Protein AF-A0A929YNC5-F1 (afdb_monomer_lite)

Secondary structure (DSSP, 8-state):
----S---GGG--HHHHHHHHHTS--HHHHHHHHHHHHTT--HHHHHHHHHHHH--S-HHHHHHHHHHHHHHHHHHHHHHHHHHHHHHHHTT-HHHHHHHHHHHHHHS-TT-HHHHHHHHHHHHHHHHHTT-HHHHHHHHHHHHHHH--HHHHHHHHHHHHHHS-HHHHHHHHHT-TTHHHHHHHHHHHHHHHHHHHHHSHHHHHHHHHHHHHHTT-HHHHHHHHHHHHHHHHHHHHHHHHHHHHHHHHTT--

pLDDT: mean 84.51, std 14.07, range [28.23, 98.44]

Foldseek 3Di:
DPPLQPDDPVVLDLVVLVCCCPVVVPVVLSVVSVVCVVVVHDSLVNVLSVVVVVPPDDPVRSVVSSVVNVVSVVVVVLVVLLVVLLVCLVLVVLVVSVVSLVVSCVPPDPPCLQSQLSSLQSVLVSCVVVVVLVSSLVSLVSSCVRPVDPVSVLSNLLSVPSVDDPVVSCVVQVVDPVSVVSVVVSVVVVVVVVVVCCVDPLNVLVVVLVVCVVVVVVVVNVVSVVVVVVVVVVVVVVSVVVSCVVVVVVPDD

Radius of gyration: 27.84 Å; chains: 1; bounding box: 62×52×77 Å

Structure (mmCIF, N/CA/C/O backbone):
data_AF-A0A929YNC5-F1
#
_entry.id   AF-A0A929YNC5-F1
#
loop_
_atom_site.group_PDB
_atom_site.id
_atom_site.type_symbol
_atom_site.label_atom_id
_atom_site.label_alt_id
_atom_site.label_comp_id
_atom_site.label_asym_id
_atom_site.label_entity_id
_atom_site.label_seq_id
_atom_site.pdbx_PDB_ins_code
_atom_site.Cartn_x
_atom_site.Cartn_y
_atom_site.Cartn_z
_atom_site.occupancy
_atom_site.B_iso_or_equiv
_atom_site.auth_seq_id
_atom_site.auth_comp_id
_atom_site.auth_asym_id
_atom_site.auth_atom_id
_atom_site.pdbx_PDB_model_nu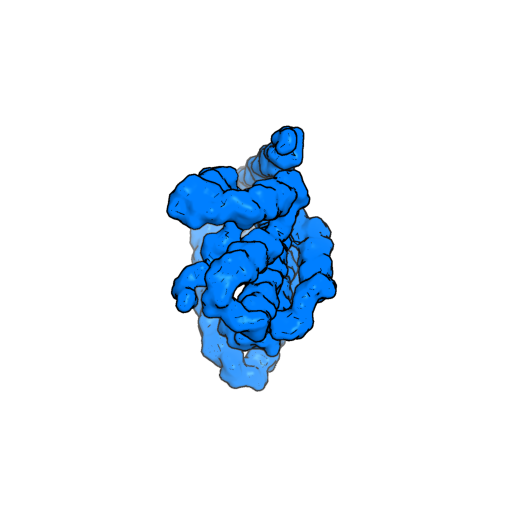m
ATOM 1 N N . MET A 1 1 ? 31.405 7.897 -21.971 1.00 38.25 1 MET A N 1
ATOM 2 C CA . MET A 1 1 ? 30.215 8.777 -22.014 1.00 38.25 1 MET A CA 1
ATOM 3 C C . MET A 1 1 ? 29.421 8.585 -20.726 1.00 38.25 1 MET A C 1
ATOM 5 O O . MET A 1 1 ? 29.041 7.456 -20.452 1.00 38.25 1 MET A O 1
ATOM 9 N N . ARG A 1 2 ? 29.274 9.629 -19.892 1.00 28.23 2 ARG A N 1
ATOM 10 C CA . ARG A 1 2 ? 28.849 9.523 -18.475 1.00 28.23 2 ARG A CA 1
ATOM 11 C C . ARG A 1 2 ? 27.487 10.179 -18.150 1.00 28.23 2 ARG A C 1
ATOM 13 O O . ARG A 1 2 ? 27.127 10.193 -16.987 1.00 28.23 2 ARG A O 1
ATOM 20 N N . ASN A 1 3 ? 26.726 10.651 -19.145 1.00 37.31 3 ASN A N 1
ATOM 21 C CA . ASN A 1 3 ? 25.409 11.300 -18.975 1.00 37.31 3 ASN A CA 1
ATOM 22 C C . ASN A 1 3 ? 24.382 10.750 -19.989 1.00 37.31 3 ASN A C 1
ATOM 24 O O . ASN A 1 3 ? 23.981 11.452 -20.905 1.00 37.31 3 ASN A O 1
ATOM 28 N N . ARG A 1 4 ? 24.007 9.469 -19.886 1.00 42.66 4 ARG A N 1
ATOM 29 C CA . ARG A 1 4 ? 23.011 8.832 -20.782 1.00 42.66 4 ARG A CA 1
ATOM 30 C C . ARG A 1 4 ? 21.578 8.825 -20.224 1.00 42.66 4 ARG A C 1
ATOM 32 O O . ARG A 1 4 ? 20.673 8.386 -20.914 1.00 42.66 4 ARG A O 1
ATOM 39 N N . TYR A 1 5 ? 21.397 9.306 -18.994 1.00 43.25 5 TYR A N 1
ATOM 40 C CA . TYR A 1 5 ? 20.163 9.184 -18.205 1.00 43.25 5 TYR A CA 1
ATOM 41 C C . TYR A 1 5 ? 19.375 10.504 -18.081 1.00 43.25 5 TYR A C 1
ATOM 43 O O . TYR A 1 5 ? 18.516 10.613 -17.222 1.00 43.25 5 TYR A O 1
ATOM 51 N N . LEU A 1 6 ? 19.728 11.532 -18.860 1.00 47.31 6 LEU A N 1
ATOM 52 C CA . LEU A 1 6 ? 19.243 12.914 -18.685 1.00 47.31 6 LEU A CA 1
ATOM 53 C C . LEU A 1 6 ? 18.765 13.564 -19.995 1.00 47.31 6 LEU A C 1
ATOM 55 O O . LEU A 1 6 ? 18.643 14.780 -20.053 1.00 47.31 6 LEU A O 1
ATOM 59 N N . ILE A 1 7 ? 18.562 12.792 -21.064 1.00 54.62 7 ILE A N 1
ATOM 60 C CA . ILE A 1 7 ? 18.159 13.353 -22.359 1.00 54.62 7 ILE A CA 1
ATOM 61 C C . ILE A 1 7 ? 16.633 13.304 -22.456 1.00 54.62 7 ILE A C 1
ATOM 63 O O . ILE A 1 7 ? 16.076 12.274 -22.820 1.00 54.62 7 ILE A O 1
ATOM 67 N N . ASP A 1 8 ? 15.991 14.416 -22.108 1.00 57.28 8 ASP A N 1
ATOM 68 C CA . ASP A 1 8 ? 14.566 14.676 -22.351 1.00 57.28 8 ASP A CA 1
ATOM 69 C C . ASP A 1 8 ? 14.379 15.454 -23.671 1.00 57.28 8 ASP A C 1
ATOM 71 O O . ASP A 1 8 ? 15.319 16.087 -24.167 1.00 57.28 8 ASP A O 1
ATOM 75 N N . GLN A 1 9 ? 13.176 15.429 -24.247 1.00 54.50 9 GLN A N 1
ATOM 76 C CA . GLN A 1 9 ? 12.837 16.135 -25.490 1.00 54.50 9 GLN A CA 1
ATOM 77 C C . GLN A 1 9 ? 13.051 17.653 -25.372 1.00 54.50 9 GLN A C 1
ATOM 79 O O . GLN A 1 9 ? 13.413 18.302 -26.352 1.00 54.50 9 GLN A O 1
ATOM 84 N N . ASP A 1 10 ? 12.967 18.186 -24.152 1.00 57.00 10 ASP A N 1
ATOM 85 C CA . ASP A 1 10 ? 13.211 19.591 -23.813 1.00 57.00 10 ASP A CA 1
ATOM 86 C C . ASP A 1 10 ? 14.668 20.054 -24.018 1.00 57.00 10 ASP A C 1
ATOM 88 O O . ASP A 1 10 ? 14.937 21.255 -24.044 1.00 57.00 10 ASP A O 1
ATOM 92 N N . TYR A 1 11 ? 15.627 19.134 -24.188 1.00 61.09 11 TYR A N 1
ATOM 93 C CA . TYR A 1 11 ? 17.021 19.484 -24.501 1.00 61.09 11 TYR A CA 1
ATOM 94 C C . TYR A 1 11 ? 17.266 19.749 -25.991 1.00 61.09 11 TYR A C 1
ATOM 96 O O . TYR A 1 11 ? 18.287 20.345 -26.342 1.00 61.09 11 TYR A O 1
ATOM 104 N N . PHE A 1 12 ? 16.366 19.299 -26.867 1.00 66.25 12 PHE A N 1
ATOM 105 C CA . PHE A 1 12 ? 16.459 19.516 -28.307 1.00 66.25 12 PHE A CA 1
ATOM 106 C C . PHE A 1 12 ? 15.623 20.732 -28.705 1.00 66.25 12 PHE A C 1
ATOM 108 O O . PHE A 1 12 ? 14.554 20.609 -29.296 1.00 66.25 12 PHE A O 1
ATOM 115 N N . ASP A 1 13 ? 16.115 21.920 -28.363 1.00 73.25 13 ASP A N 1
ATOM 116 C CA . ASP A 1 13 ? 15.485 23.182 -28.736 1.00 73.25 13 ASP A CA 1
ATOM 117 C C . ASP A 1 13 ? 16.129 23.805 -29.990 1.00 73.25 13 ASP A C 1
ATOM 119 O O . ASP A 1 13 ? 17.221 23.436 -30.434 1.00 73.25 13 ASP A O 1
ATOM 123 N N . HIS A 1 14 ? 15.456 24.800 -30.576 1.00 77.50 14 HIS A N 1
ATOM 124 C CA . HIS A 1 14 ? 16.004 25.536 -31.721 1.00 77.50 14 HIS A CA 1
ATOM 125 C C . HIS A 1 14 ? 17.310 26.276 -31.376 1.00 77.50 14 HIS A C 1
ATOM 127 O O . HIS A 1 14 ? 18.088 26.598 -32.275 1.00 77.50 14 HIS A O 1
ATOM 133 N N . SER A 1 15 ? 17.592 26.529 -30.093 1.00 79.50 15 SER A N 1
ATOM 134 C CA . SER A 1 15 ? 18.860 27.119 -29.652 1.00 79.50 15 SER A CA 1
ATOM 135 C C . SER A 1 15 ? 20.029 26.164 -29.900 1.00 79.50 15 SER A C 1
ATOM 137 O O . SER A 1 15 ? 21.062 26.591 -30.419 1.00 79.50 15 SER A O 1
ATOM 139 N N . LEU A 1 16 ? 19.862 24.870 -29.605 1.00 79.81 16 LEU A N 1
ATOM 140 C CA . LEU A 1 16 ? 20.847 23.833 -29.909 1.00 79.81 16 LEU A CA 1
ATOM 141 C C . LEU A 1 16 ? 21.069 23.691 -31.421 1.00 79.81 16 LEU A C 1
ATOM 143 O O . LEU A 1 16 ? 22.214 23.612 -31.868 1.00 79.81 16 LEU A O 1
ATOM 147 N N . VAL A 1 17 ? 19.997 23.702 -32.219 1.00 81.50 17 VAL A N 1
ATOM 148 C CA . VAL A 1 17 ? 20.102 23.595 -33.685 1.00 81.50 17 VAL A CA 1
ATOM 149 C C . VAL A 1 17 ? 20.836 24.797 -34.283 1.00 81.50 17 VAL A C 1
ATOM 151 O O . VAL A 1 17 ? 21.728 24.625 -35.118 1.00 81.50 17 VAL A O 1
ATOM 154 N N . ASN A 1 18 ? 20.540 26.008 -33.805 1.00 82.31 18 ASN A N 1
ATOM 155 C CA . ASN A 1 18 ? 21.251 27.219 -34.216 1.00 82.31 18 ASN A CA 1
ATOM 156 C C . ASN A 1 18 ? 22.728 27.185 -33.810 1.00 82.31 18 ASN A C 1
ATOM 158 O O . ASN A 1 18 ? 23.588 27.541 -34.611 1.00 82.31 18 ASN A O 1
ATOM 162 N N . TRP A 1 19 ? 23.051 26.672 -32.621 1.00 85.25 19 TRP A N 1
ATOM 163 C CA . TRP A 1 19 ? 24.441 26.484 -32.208 1.00 85.25 19 TRP A CA 1
ATOM 164 C C . TRP A 1 19 ? 25.187 25.486 -33.113 1.00 85.25 19 TRP A C 1
ATOM 166 O O . TRP A 1 19 ? 26.311 25.751 -33.535 1.00 85.25 19 TRP A O 1
ATOM 176 N N . ILE A 1 20 ? 24.557 24.368 -33.496 1.00 83.31 20 ILE A N 1
ATOM 177 C CA . ILE A 1 20 ? 25.136 23.397 -34.446 1.00 83.31 20 ILE A CA 1
ATOM 178 C C . ILE A 1 20 ? 25.358 24.041 -35.828 1.00 83.31 20 ILE A C 1
ATOM 180 O O . ILE A 1 20 ? 26.373 23.785 -36.488 1.00 83.31 20 ILE A O 1
ATOM 184 N N . ARG A 1 21 ? 24.430 24.902 -36.260 1.00 84.31 21 ARG A N 1
ATOM 185 C CA . ARG A 1 21 ? 24.499 25.632 -37.532 1.00 84.31 21 ARG A CA 1
ATOM 186 C C . ARG A 1 21 ? 25.651 26.637 -37.551 1.00 84.31 21 ARG A C 1
ATOM 188 O O . ARG A 1 21 ? 26.421 26.653 -38.508 1.00 84.31 21 ARG A O 1
ATOM 195 N N . GLU A 1 22 ? 25.764 27.456 -36.509 1.00 84.56 22 GLU A N 1
ATOM 196 C CA . GLU A 1 22 ? 26.678 28.602 -36.464 1.00 84.56 22 GLU A CA 1
ATOM 197 C C . GLU A 1 22 ? 28.066 28.230 -35.925 1.00 84.56 22 GLU A C 1
ATOM 199 O O . GLU A 1 22 ? 29.073 28.485 -36.585 1.00 84.56 22 GLU A O 1
ATOM 204 N N . GLU A 1 23 ? 28.138 27.565 -34.772 1.00 83.81 23 GLU A N 1
ATOM 205 C CA . GLU A 1 23 ? 29.399 27.319 -34.054 1.00 83.81 23 GLU A CA 1
ATOM 206 C C . GLU A 1 23 ? 30.108 26.045 -34.530 1.00 83.81 23 GLU A C 1
ATOM 208 O O . GLU A 1 23 ? 31.336 25.994 -34.591 1.00 83.81 23 GLU A O 1
ATOM 213 N N . CYS A 1 24 ? 29.351 25.015 -34.927 1.00 79.88 24 CYS A N 1
ATOM 214 C CA . CYS A 1 24 ? 29.923 23.798 -35.517 1.00 79.88 24 CYS A CA 1
ATOM 215 C C . CYS A 1 24 ? 30.024 23.860 -37.050 1.00 79.88 24 CYS A C 1
ATOM 217 O O . CYS A 1 24 ? 30.621 22.969 -37.653 1.00 79.88 24 CYS A O 1
ATOM 219 N N . SER A 1 25 ? 29.465 24.897 -37.691 1.00 81.56 25 SER A N 1
ATOM 220 C CA . SER A 1 25 ? 29.392 25.035 -39.157 1.00 81.56 25 SER A CA 1
ATOM 221 C C . SER A 1 25 ? 28.752 23.825 -39.865 1.00 81.56 25 SER A C 1
ATOM 223 O O . SER A 1 25 ? 29.048 23.547 -41.028 1.00 81.56 25 SER A O 1
ATOM 225 N N . MET A 1 26 ? 27.862 23.091 -39.185 1.00 80.88 26 MET A N 1
ATOM 226 C CA . MET A 1 26 ? 27.197 21.894 -39.717 1.00 80.88 26 MET A CA 1
ATOM 227 C C . MET A 1 26 ? 25.776 22.229 -40.189 1.00 80.88 26 MET A C 1
ATOM 229 O O . MET A 1 26 ? 24.793 21.703 -39.670 1.00 80.88 26 MET A O 1
ATOM 233 N N . GLY A 1 27 ? 25.668 23.111 -41.188 1.00 79.31 27 GLY A N 1
ATOM 234 C CA . GLY A 1 27 ? 24.379 23.604 -41.696 1.00 79.31 27 GLY A CA 1
ATOM 235 C C . GLY A 1 27 ? 23.431 22.498 -42.174 1.00 79.31 27 GLY A C 1
ATOM 236 O O . GLY A 1 27 ? 22.264 22.500 -41.809 1.00 79.31 27 GLY A O 1
ATOM 237 N N . GLU A 1 28 ? 23.944 21.494 -42.892 1.00 81.88 28 GLU A N 1
ATOM 238 C CA . GLU A 1 28 ? 23.119 20.378 -43.383 1.00 81.88 28 GLU A CA 1
ATOM 239 C C . GLU A 1 28 ? 22.575 19.483 -42.259 1.00 81.88 28 GLU A C 1
ATOM 241 O O . GLU A 1 28 ? 21.489 18.926 -42.389 1.00 81.88 28 GLU A O 1
ATOM 246 N N . LEU A 1 29 ? 23.326 19.313 -41.162 1.00 83.44 29 LEU A N 1
ATOM 247 C CA . LEU A 1 29 ? 22.845 18.582 -39.986 1.00 83.44 29 LEU A CA 1
ATOM 248 C C . LEU A 1 29 ? 21.789 19.403 -39.248 1.00 83.44 29 LEU A C 1
ATOM 250 O O . LEU A 1 29 ? 20.767 18.857 -38.849 1.00 83.44 29 LEU A O 1
ATOM 254 N N . ALA A 1 30 ? 22.022 20.707 -39.101 1.00 83.38 30 ALA A N 1
ATOM 255 C CA . ALA A 1 30 ? 21.067 21.609 -38.477 1.00 83.38 30 ALA A CA 1
ATOM 256 C C . ALA A 1 30 ? 19.727 21.630 -39.231 1.00 83.38 30 ALA A C 1
ATOM 258 O O . ALA A 1 30 ? 18.686 21.523 -38.595 1.00 83.38 30 ALA A O 1
ATOM 259 N N . ASP A 1 31 ? 19.743 21.662 -40.568 1.00 84.25 31 ASP A N 1
ATOM 260 C CA . ASP A 1 31 ? 18.521 21.600 -41.381 1.00 84.25 31 ASP A CA 1
ATOM 261 C C . ASP A 1 31 ? 17.764 20.270 -41.192 1.00 84.25 31 ASP A C 1
ATOM 263 O O . ASP A 1 31 ? 16.544 20.272 -41.038 1.00 84.25 31 ASP A O 1
ATOM 267 N N . ARG A 1 32 ? 18.473 19.129 -41.125 1.00 82.31 32 ARG A N 1
ATOM 268 C CA . ARG A 1 32 ? 17.843 17.822 -40.847 1.00 82.31 32 ARG A CA 1
ATOM 269 C C . ARG A 1 32 ? 17.244 17.737 -39.441 1.00 82.31 32 ARG A C 1
ATOM 271 O O . ARG A 1 32 ? 16.189 17.130 -39.267 1.00 82.31 32 ARG A O 1
ATOM 278 N N . LEU A 1 33 ? 17.902 18.329 -38.445 1.00 82.75 33 LEU A N 1
ATOM 279 C CA . LEU A 1 33 ? 17.405 18.366 -37.068 1.00 82.75 33 LEU A CA 1
ATOM 280 C C . LEU A 1 33 ? 16.205 19.311 -36.918 1.00 82.75 33 LEU A C 1
ATOM 282 O O . LEU A 1 33 ? 15.248 18.937 -36.248 1.00 82.75 33 LEU A O 1
ATOM 286 N N . ASP A 1 34 ? 16.209 20.476 -37.575 1.00 82.81 34 ASP A N 1
ATOM 287 C CA . ASP A 1 34 ? 15.047 21.381 -37.624 1.00 82.81 34 ASP A CA 1
ATOM 288 C C . ASP A 1 34 ? 13.837 20.693 -38.276 1.00 82.81 34 ASP A C 1
ATOM 290 O O . ASP A 1 34 ? 12.723 20.779 -37.757 1.00 82.81 34 ASP A O 1
ATOM 294 N N . ASP A 1 35 ? 14.046 19.953 -39.371 1.00 83.75 35 ASP A N 1
ATOM 295 C CA . ASP A 1 35 ? 12.987 19.176 -40.027 1.00 83.75 35 ASP A CA 1
ATOM 296 C C . ASP A 1 35 ? 12.408 18.090 -39.106 1.00 83.75 35 ASP A C 1
ATOM 298 O O . ASP A 1 35 ? 11.191 17.868 -39.085 1.00 83.75 35 ASP A O 1
ATOM 302 N N . LEU A 1 36 ? 13.262 17.409 -38.335 1.00 80.44 36 LEU A N 1
ATOM 303 C CA . LEU A 1 36 ? 12.829 16.418 -37.351 1.00 80.44 36 LEU A CA 1
ATOM 304 C C . LEU A 1 36 ? 12.087 17.066 -36.178 1.00 80.44 36 LEU A C 1
ATOM 306 O O . LEU A 1 36 ? 11.049 16.546 -35.777 1.00 80.44 36 LEU A O 1
ATOM 310 N N . LEU A 1 37 ? 12.540 18.216 -35.674 1.00 78.81 37 LEU A N 1
ATOM 311 C CA . LEU A 1 37 ? 11.837 18.965 -34.627 1.00 78.81 37 LEU A CA 1
ATOM 312 C C . LEU A 1 37 ? 10.468 19.466 -35.099 1.00 78.81 37 LEU A C 1
ATOM 314 O O . LEU A 1 37 ? 9.477 19.311 -34.385 1.00 78.81 37 LEU A O 1
ATOM 318 N N . TYR A 1 38 ? 10.380 19.982 -36.329 1.00 80.44 38 TYR A N 1
ATOM 319 C CA . TYR A 1 38 ? 9.124 20.449 -36.922 1.00 80.44 38 TYR A CA 1
ATOM 320 C C . TYR A 1 38 ? 8.091 19.325 -37.077 1.00 80.44 38 TYR A C 1
ATOM 322 O O . TYR A 1 38 ? 6.889 19.548 -36.942 1.00 80.44 38 TYR A O 1
ATOM 330 N N . ARG A 1 39 ? 8.553 18.099 -37.347 1.00 79.25 39 ARG A N 1
ATOM 331 C CA . ARG A 1 39 ? 7.704 16.903 -37.464 1.00 79.25 39 ARG A CA 1
ATOM 332 C C . ARG A 1 39 ? 7.446 16.200 -36.130 1.00 79.25 39 ARG A C 1
ATOM 334 O O . ARG A 1 39 ? 6.826 15.140 -36.142 1.00 79.25 39 ARG A O 1
ATOM 341 N N . SER A 1 40 ? 7.918 16.761 -35.015 1.00 64.94 40 SER A N 1
ATOM 342 C CA . SER A 1 40 ? 7.869 16.126 -33.691 1.00 64.94 40 SER A CA 1
ATOM 343 C C . SER A 1 40 ? 8.508 14.729 -33.684 1.00 64.94 40 SER A C 1
ATOM 345 O O . SER A 1 40 ? 7.964 13.786 -33.113 1.00 64.94 40 SER A O 1
ATOM 347 N N . GLY A 1 41 ? 9.651 14.591 -34.362 1.00 64.81 41 GLY A N 1
ATOM 348 C CA . GLY A 1 41 ? 10.445 13.366 -34.399 1.00 64.81 41 GLY A CA 1
ATOM 349 C C . GLY A 1 41 ? 10.878 12.922 -33.002 1.00 64.81 41 GLY A C 1
ATOM 350 O O . GLY A 1 41 ? 10.997 13.738 -32.084 1.00 64.81 41 GLY A O 1
ATOM 351 N N . SER A 1 42 ? 11.096 11.617 -32.833 1.00 72.00 42 SER A N 1
ATOM 352 C CA . SER A 1 42 ? 11.451 11.077 -31.524 1.00 72.00 42 SER A CA 1
ATOM 353 C C . SER A 1 42 ? 12.832 11.573 -31.079 1.00 72.00 42 SER A C 1
ATOM 355 O O . SER A 1 42 ? 13.726 11.821 -31.893 1.00 72.00 42 SER A O 1
ATOM 357 N N . VAL A 1 43 ? 13.037 11.664 -29.763 1.00 72.69 43 VAL A N 1
ATOM 358 C CA . VAL A 1 43 ? 14.348 11.980 -29.165 1.00 72.69 43 VAL A CA 1
ATOM 359 C C . VAL A 1 43 ? 15.422 10.996 -29.644 1.00 72.69 43 VAL A C 1
ATOM 361 O O . VAL A 1 43 ? 16.578 11.376 -29.843 1.00 72.69 43 VAL A O 1
ATOM 364 N N . VAL A 1 44 ? 15.032 9.741 -29.898 1.00 76.56 44 VAL A N 1
ATOM 365 C CA . VAL A 1 44 ? 15.906 8.703 -30.453 1.00 76.56 44 VAL A CA 1
ATOM 366 C C . VAL A 1 44 ? 16.378 9.094 -31.853 1.00 76.56 44 VAL A C 1
ATOM 368 O O . VAL A 1 44 ? 17.581 9.063 -32.103 1.00 76.56 44 VAL A O 1
ATOM 371 N N . ASP A 1 45 ? 15.475 9.523 -32.737 1.00 79.81 45 ASP A N 1
ATOM 372 C CA . ASP A 1 45 ? 15.808 9.910 -34.115 1.00 79.81 45 ASP A CA 1
ATOM 373 C C . ASP A 1 45 ? 16.752 11.120 -34.158 1.00 79.81 45 ASP A C 1
ATOM 375 O O . ASP A 1 45 ? 17.754 11.102 -34.875 1.00 79.81 45 ASP A O 1
ATOM 379 N N . LEU A 1 46 ? 16.497 12.130 -33.320 1.00 79.81 46 LEU A N 1
ATOM 380 C CA . LEU A 1 46 ? 17.364 13.307 -33.177 1.00 79.81 46 LEU A CA 1
ATOM 381 C C . LEU A 1 46 ? 18.771 12.921 -32.692 1.00 79.81 46 LEU A C 1
ATOM 383 O O . LEU A 1 46 ? 19.777 13.357 -33.257 1.00 79.81 46 LEU A O 1
ATOM 387 N N . CYS A 1 47 ? 18.860 12.047 -31.683 1.00 79.44 47 CYS A N 1
ATOM 388 C CA . CYS A 1 47 ? 20.137 11.510 -31.213 1.00 79.44 47 CYS A CA 1
ATOM 389 C C . CYS A 1 47 ? 20.865 10.725 -32.313 1.00 79.44 47 CYS A C 1
ATOM 391 O O . CYS A 1 47 ? 22.089 10.823 -32.433 1.00 79.44 47 CYS A O 1
ATOM 393 N N . MET A 1 48 ? 20.135 9.941 -33.112 1.00 83.31 48 MET A N 1
ATOM 394 C CA . MET A 1 48 ? 20.720 9.127 -34.176 1.00 83.31 48 MET A CA 1
ATOM 395 C C . MET A 1 48 ? 21.282 9.977 -35.314 1.00 83.31 48 MET A C 1
ATOM 397 O O . MET A 1 48 ? 22.371 9.663 -35.791 1.00 83.31 48 MET A O 1
ATOM 401 N N . GLU A 1 49 ? 20.600 11.049 -35.719 1.00 83.50 49 GLU A N 1
ATOM 402 C CA . GLU A 1 49 ? 21.105 11.977 -36.740 1.00 83.50 49 GLU A CA 1
ATOM 403 C C . GLU A 1 49 ? 22.409 12.655 -36.305 1.00 83.50 49 GLU A C 1
ATOM 405 O O . GLU A 1 49 ? 23.360 12.740 -37.086 1.00 83.50 49 GLU A O 1
ATOM 410 N N . ILE A 1 50 ? 22.506 13.072 -35.037 1.00 83.38 50 ILE A N 1
ATOM 411 C CA . ILE A 1 50 ? 23.738 13.667 -34.498 1.00 83.38 50 ILE A CA 1
ATOM 412 C C . ILE A 1 50 ? 24.870 12.637 -34.471 1.00 83.38 50 ILE A C 1
ATOM 414 O O . ILE A 1 50 ? 25.968 12.916 -34.953 1.00 83.38 50 ILE A O 1
ATOM 418 N N . LEU A 1 51 ? 24.624 11.436 -33.939 1.00 82.00 51 LEU A N 1
ATOM 419 C CA . LEU A 1 51 ? 25.649 10.389 -33.845 1.00 82.00 51 LEU A CA 1
ATOM 420 C C . LEU A 1 51 ? 26.164 9.956 -35.224 1.00 82.00 51 LEU A C 1
ATOM 422 O O . LEU A 1 51 ? 27.363 9.727 -35.388 1.00 82.00 51 LEU A O 1
ATOM 426 N N . GLN A 1 52 ? 25.279 9.893 -36.222 1.00 81.56 52 GLN A N 1
ATOM 427 C CA . GLN A 1 52 ? 25.64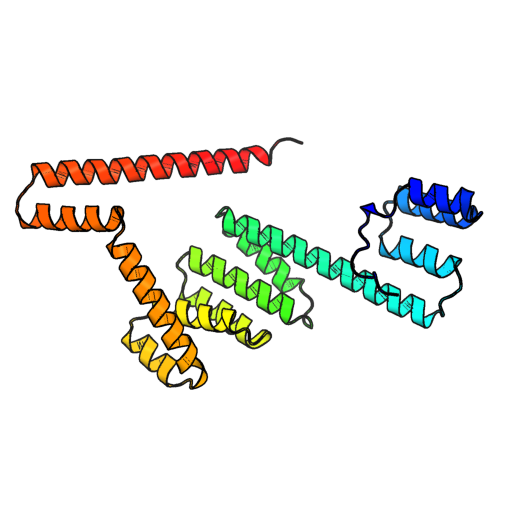8 9.582 -37.602 1.00 81.56 52 GLN A CA 1
ATOM 428 C C . GLN A 1 52 ? 26.452 10.709 -38.258 1.00 81.56 52 GLN A C 1
ATOM 430 O O . GLN A 1 52 ? 27.432 10.433 -38.948 1.00 81.56 52 GLN A O 1
ATOM 435 N N . ALA A 1 53 ? 26.094 11.973 -38.022 1.00 78.81 53 ALA A N 1
ATOM 436 C CA . ALA A 1 53 ? 26.784 13.115 -38.619 1.00 78.81 53 ALA A CA 1
ATOM 437 C C . ALA A 1 53 ? 28.171 13.385 -38.019 1.00 78.81 53 ALA A C 1
ATOM 439 O O . ALA A 1 53 ? 29.056 13.895 -38.705 1.00 78.81 53 ALA A O 1
ATOM 440 N N . VAL A 1 54 ? 28.372 13.039 -36.748 1.00 77.25 54 VAL A N 1
ATOM 441 C CA . VAL A 1 54 ? 29.638 13.247 -36.037 1.00 77.25 54 VAL A CA 1
ATOM 442 C C . VAL A 1 54 ? 30.694 12.195 -36.421 1.00 77.25 54 VAL A C 1
ATOM 444 O O . VAL A 1 54 ? 31.891 12.463 -36.327 1.00 77.25 54 VAL A O 1
ATOM 447 N N . GLY A 1 55 ? 30.283 11.006 -36.881 1.00 71.56 55 GLY A N 1
ATOM 448 C CA . GLY A 1 55 ? 31.166 10.007 -37.503 1.00 71.56 55 GLY A CA 1
ATOM 449 C C . GLY A 1 55 ? 32.219 9.357 -36.588 1.00 71.56 55 GLY A C 1
ATOM 450 O O . GLY A 1 55 ? 33.010 8.542 -37.059 1.00 71.56 55 GLY A O 1
ATOM 451 N N . TYR A 1 56 ? 32.244 9.683 -35.290 1.00 72.38 56 TYR A N 1
ATOM 452 C CA . TYR A 1 56 ? 33.174 9.095 -34.313 1.00 72.38 56 TYR A CA 1
ATOM 453 C C . TYR A 1 56 ? 32.739 7.718 -33.791 1.00 72.38 56 TYR A C 1
ATOM 455 O O . TYR A 1 56 ? 33.524 7.064 -33.105 1.00 72.38 56 TYR A O 1
ATOM 463 N N . ASN A 1 57 ? 31.513 7.281 -34.088 1.00 73.75 57 ASN A N 1
ATOM 464 C CA . ASN A 1 57 ? 30.965 6.010 -33.623 1.00 73.75 57 ASN A CA 1
ATOM 465 C C . ASN A 1 57 ? 30.898 4.982 -34.750 1.00 73.75 57 ASN A C 1
ATOM 467 O O . ASN A 1 57 ? 30.540 5.302 -35.884 1.00 73.75 57 ASN A O 1
ATOM 471 N N . THR A 1 58 ? 31.219 3.728 -34.431 1.00 80.44 58 THR A N 1
ATOM 472 C CA . THR A 1 58 ? 31.027 2.627 -35.382 1.00 80.44 58 THR A CA 1
ATOM 473 C C . THR A 1 58 ? 29.531 2.334 -35.559 1.00 80.44 58 THR A C 1
ATOM 475 O O . THR A 1 58 ? 28.740 2.612 -34.653 1.00 80.44 58 THR A O 1
ATOM 478 N N . PRO A 1 59 ? 29.110 1.725 -36.684 1.00 79.50 59 PRO A N 1
ATOM 479 C CA . PRO A 1 59 ? 27.709 1.341 -36.883 1.00 79.50 59 PRO A CA 1
ATOM 480 C C . PRO A 1 59 ? 27.144 0.477 -35.742 1.00 79.50 59 PRO A C 1
ATOM 482 O O . PRO A 1 59 ? 25.998 0.650 -35.341 1.00 79.50 59 PRO A O 1
ATOM 485 N N . GLU A 1 60 ? 27.969 -0.399 -35.164 1.00 77.50 60 GLU A N 1
ATOM 486 C CA . GLU A 1 60 ? 27.606 -1.262 -34.031 1.00 77.50 60 GLU A CA 1
ATOM 487 C C . GLU A 1 60 ? 27.389 -0.467 -32.728 1.00 77.50 60 GLU A C 1
ATOM 489 O O . GLU A 1 60 ? 26.485 -0.767 -31.948 1.00 77.50 60 GLU A O 1
ATOM 494 N N . GLU A 1 61 ? 28.188 0.577 -32.483 1.00 76.25 61 GLU A N 1
ATOM 495 C CA . GLU A 1 61 ? 28.021 1.464 -31.325 1.00 76.25 61 GLU A CA 1
ATOM 496 C C . GLU A 1 61 ? 26.787 2.362 -31.448 1.00 76.25 61 GLU A C 1
ATOM 498 O O . GLU A 1 61 ? 26.127 2.638 -30.439 1.00 76.25 61 GLU A O 1
ATOM 503 N N . ILE A 1 62 ? 26.473 2.809 -32.668 1.00 79.50 62 ILE A N 1
ATOM 504 C CA . ILE A 1 62 ? 25.267 3.589 -32.966 1.00 79.50 62 ILE A CA 1
ATOM 505 C C . ILE A 1 62 ? 24.030 2.726 -32.715 1.00 79.50 62 ILE A C 1
ATOM 507 O O . ILE A 1 62 ? 23.144 3.157 -31.979 1.00 79.50 62 ILE A O 1
ATOM 511 N N . GLU A 1 63 ? 24.004 1.489 -33.223 1.00 79.25 63 GLU A N 1
ATOM 512 C CA . GLU A 1 63 ? 22.868 0.581 -33.023 1.00 79.25 63 GLU A CA 1
ATOM 513 C C . GLU A 1 63 ? 22.643 0.270 -31.540 1.00 79.25 63 GLU A C 1
ATOM 515 O O . GLU A 1 63 ? 21.548 0.457 -31.015 1.00 79.25 63 GLU A O 1
ATOM 520 N N . LYS A 1 64 ? 23.709 -0.065 -30.805 1.00 77.31 64 LYS A N 1
ATOM 521 C CA . LYS A 1 64 ? 23.627 -0.299 -29.355 1.00 77.31 64 LYS A CA 1
ATOM 522 C C . LYS A 1 64 ? 23.120 0.926 -28.584 1.00 77.31 64 LYS A C 1
ATOM 524 O O . LYS A 1 64 ? 22.459 0.806 -27.550 1.00 77.31 64 LYS A O 1
ATOM 529 N N . THR A 1 65 ? 23.464 2.127 -29.048 1.00 74.44 65 THR A N 1
ATOM 530 C CA . THR A 1 65 ? 22.993 3.378 -28.442 1.00 74.44 65 THR A CA 1
ATOM 531 C C . THR A 1 65 ? 21.523 3.635 -28.768 1.00 74.44 65 THR A C 1
ATOM 533 O O . THR A 1 65 ? 20.794 4.054 -27.871 1.00 74.44 65 THR A O 1
ATOM 536 N N . ARG A 1 66 ? 21.070 3.317 -29.988 1.00 79.75 66 ARG A N 1
ATOM 537 C CA . ARG A 1 66 ? 19.652 3.355 -30.374 1.00 79.75 66 ARG A CA 1
ATOM 538 C C . ARG A 1 66 ? 18.810 2.436 -29.501 1.00 79.75 66 ARG A C 1
ATOM 540 O O . ARG A 1 66 ? 17.819 2.889 -28.939 1.00 79.75 66 ARG A O 1
ATOM 547 N N . GLU A 1 67 ? 19.231 1.183 -29.344 1.00 76.00 67 GLU A N 1
ATOM 548 C CA . GLU A 1 67 ? 18.541 0.204 -28.497 1.00 76.00 67 GLU A CA 1
ATOM 549 C C . GLU A 1 67 ? 18.414 0.717 -27.059 1.00 76.00 67 GLU A C 1
ATOM 551 O O . GLU A 1 67 ? 17.343 0.667 -26.465 1.00 76.00 67 GLU A O 1
ATOM 556 N N . THR A 1 68 ? 19.492 1.289 -26.511 1.00 69.81 68 THR A N 1
ATOM 557 C CA . THR A 1 68 ? 19.482 1.843 -25.148 1.00 69.81 68 THR A CA 1
ATOM 558 C C . THR A 1 68 ? 18.526 3.032 -25.020 1.00 69.81 68 THR A C 1
ATOM 560 O O . THR A 1 68 ? 17.793 3.115 -24.041 1.00 69.81 68 THR A O 1
ATOM 563 N N . LEU A 1 69 ? 18.531 3.957 -25.985 1.00 69.00 69 LEU A N 1
ATOM 564 C CA . LEU A 1 69 ? 17.663 5.137 -25.953 1.00 69.00 69 LEU A CA 1
ATOM 565 C C . LEU A 1 69 ? 16.187 4.767 -26.124 1.00 69.00 69 LEU A C 1
ATOM 567 O O . LEU A 1 69 ? 15.357 5.317 -25.414 1.00 69.00 69 LEU A O 1
ATOM 571 N N . THR A 1 70 ? 15.885 3.802 -26.994 1.00 71.06 70 THR A N 1
ATOM 572 C CA . THR A 1 70 ? 14.517 3.302 -27.205 1.00 71.06 70 THR A CA 1
ATOM 573 C C . THR A 1 70 ? 13.997 2.598 -25.949 1.00 71.06 70 THR A C 1
ATOM 575 O O . THR A 1 70 ? 12.918 2.913 -25.459 1.00 71.06 70 THR A O 1
ATOM 578 N N . ASN A 1 71 ? 14.813 1.727 -25.346 1.00 66.38 71 ASN A N 1
ATOM 579 C CA . ASN A 1 71 ? 14.453 1.071 -24.088 1.00 66.38 71 ASN A CA 1
ATOM 580 C C . ASN A 1 71 ? 14.250 2.084 -22.947 1.00 66.38 71 ASN A C 1
ATOM 582 O O . ASN A 1 71 ? 13.385 1.884 -22.102 1.00 66.38 71 ASN A O 1
ATOM 586 N N . ASN A 1 72 ? 15.031 3.170 -22.918 1.00 64.94 72 ASN A N 1
ATOM 587 C CA . ASN A 1 72 ? 14.872 4.227 -21.918 1.00 64.94 72 ASN A CA 1
ATOM 588 C C . ASN A 1 72 ? 13.578 5.027 -22.119 1.00 64.94 72 ASN A C 1
ATOM 590 O O . ASN A 1 72 ? 12.912 5.325 -21.134 1.00 64.94 72 ASN A O 1
ATOM 594 N N . THR A 1 73 ? 13.209 5.370 -23.360 1.00 66.62 73 THR A N 1
ATOM 595 C CA . THR A 1 73 ? 11.933 6.052 -23.631 1.00 66.62 73 THR A CA 1
ATOM 596 C C . THR A 1 73 ? 10.742 5.172 -23.278 1.00 66.62 73 THR A C 1
ATOM 598 O O . THR A 1 73 ? 9.773 5.661 -22.709 1.00 66.62 73 THR A O 1
ATOM 601 N N . ASP A 1 74 ? 10.832 3.868 -23.541 1.00 67.00 74 ASP A N 1
ATOM 602 C CA . ASP A 1 74 ? 9.782 2.925 -23.158 1.00 67.00 74 ASP A CA 1
ATOM 603 C C . ASP A 1 74 ? 9.670 2.817 -21.631 1.00 67.00 74 ASP A C 1
ATOM 605 O O . ASP A 1 74 ? 8.570 2.868 -21.087 1.00 67.00 74 ASP A O 1
ATOM 609 N N . MET A 1 75 ? 10.803 2.731 -20.923 1.00 65.62 75 MET A N 1
ATOM 610 C CA . MET A 1 75 ? 10.839 2.705 -19.456 1.00 65.62 75 MET A CA 1
ATOM 611 C C . MET A 1 75 ? 10.206 3.964 -18.845 1.00 65.62 75 MET A C 1
ATOM 613 O O . MET A 1 75 ? 9.366 3.845 -17.956 1.00 65.62 75 MET A O 1
ATOM 617 N N . ASP A 1 76 ? 10.524 5.147 -19.376 1.00 74.81 76 ASP A N 1
ATOM 618 C CA . ASP A 1 76 ? 9.920 6.422 -18.959 1.00 74.81 76 ASP A CA 1
ATOM 619 C C . ASP A 1 76 ? 8.395 6.454 -19.199 1.00 74.81 76 ASP A C 1
ATOM 621 O O . ASP A 1 76 ? 7.634 6.950 -18.367 1.00 74.81 76 ASP A O 1
ATOM 625 N N . ILE A 1 77 ? 7.910 5.855 -20.291 1.00 80.31 77 ILE A N 1
ATOM 626 C CA . ILE A 1 77 ? 6.468 5.734 -20.561 1.00 80.31 77 ILE A CA 1
ATOM 627 C C . ILE A 1 77 ? 5.777 4.862 -19.500 1.00 80.31 77 ILE A C 1
ATOM 629 O O . ILE A 1 77 ? 4.735 5.259 -18.969 1.00 80.31 77 ILE A O 1
ATOM 633 N N . TYR A 1 78 ? 6.344 3.703 -19.147 1.00 85.88 78 TYR A N 1
ATOM 634 C CA . TYR A 1 78 ? 5.764 2.842 -18.108 1.00 85.88 78 TYR A CA 1
ATOM 635 C C . TYR A 1 78 ? 5.783 3.505 -16.731 1.00 85.88 78 TYR A C 1
ATOM 637 O O . TYR A 1 78 ? 4.794 3.408 -16.005 1.00 85.88 78 TYR A O 1
ATOM 645 N N . GLU A 1 79 ? 6.858 4.215 -16.382 1.00 85.44 79 GLU A N 1
ATOM 646 C CA . GLU A 1 79 ? 6.934 4.984 -15.136 1.00 85.44 79 GLU A CA 1
ATOM 647 C C . GLU A 1 79 ? 5.854 6.075 -15.078 1.00 85.44 79 GLU A C 1
ATOM 649 O O . GLU A 1 79 ? 5.176 6.216 -14.057 1.00 85.44 79 GLU A O 1
ATOM 654 N N . LYS A 1 80 ? 5.618 6.795 -16.183 1.00 81.81 80 LYS A N 1
ATOM 655 C CA . LYS A 1 80 ? 4.552 7.807 -16.287 1.00 81.81 80 LYS A CA 1
ATOM 656 C C . LYS A 1 80 ? 3.158 7.206 -16.125 1.00 81.81 80 LYS A C 1
ATOM 658 O O . LYS A 1 80 ? 2.352 7.729 -15.353 1.00 81.81 80 LYS A O 1
ATOM 663 N N . HIS A 1 81 ? 2.862 6.106 -16.815 1.00 85.06 81 HIS A N 1
ATOM 664 C CA . HIS A 1 81 ? 1.567 5.433 -16.692 1.00 85.06 81 HIS A CA 1
ATOM 665 C C . HIS A 1 81 ? 1.355 4.827 -15.303 1.00 85.06 81 HIS A C 1
ATOM 667 O O . HIS A 1 81 ? 0.251 4.900 -14.762 1.00 85.06 81 HIS A O 1
ATOM 673 N N . LEU A 1 82 ? 2.409 4.286 -14.691 1.00 89.88 82 LEU A N 1
ATOM 674 C CA . LEU A 1 82 ? 2.362 3.796 -13.319 1.00 89.88 82 LEU A CA 1
ATOM 675 C C . LEU A 1 82 ? 2.080 4.935 -12.334 1.00 89.88 82 LEU A C 1
ATOM 677 O O . LEU A 1 82 ? 1.177 4.817 -11.511 1.00 89.88 82 LEU A O 1
ATOM 681 N N . ALA A 1 83 ? 2.766 6.073 -12.470 1.00 85.50 83 ALA A N 1
ATOM 682 C CA . ALA A 1 83 ? 2.508 7.256 -11.653 1.00 85.50 83 ALA A CA 1
ATOM 683 C C . ALA A 1 83 ? 1.072 7.786 -11.829 1.00 85.50 83 ALA A C 1
ATOM 685 O O . ALA A 1 83 ? 0.449 8.239 -10.868 1.00 85.50 83 ALA A O 1
ATOM 686 N N . GLN A 1 84 ? 0.517 7.699 -13.041 1.00 82.44 84 GLN A N 1
ATOM 687 C CA . GLN A 1 84 ? -0.881 8.037 -13.302 1.00 82.44 84 GLN A CA 1
ATOM 688 C C . GLN A 1 84 ? -1.844 7.073 -12.590 1.00 82.44 84 GLN A C 1
ATOM 690 O O . GLN A 1 84 ? -2.820 7.523 -11.987 1.00 82.44 84 GLN A O 1
ATOM 695 N N . ALA A 1 85 ? -1.579 5.765 -12.627 1.00 90.00 85 ALA A N 1
ATOM 696 C CA . ALA A 1 85 ? -2.376 4.772 -11.909 1.00 90.00 85 ALA A CA 1
ATOM 697 C C . ALA A 1 85 ? -2.314 4.995 -10.387 1.00 90.00 85 ALA A C 1
ATOM 699 O O . ALA A 1 85 ? -3.356 5.031 -9.728 1.00 90.00 85 ALA A O 1
ATOM 700 N N . ASP A 1 86 ? -1.122 5.253 -9.843 1.00 89.06 86 ASP A N 1
ATOM 701 C CA . ASP A 1 86 ? -0.906 5.590 -8.432 1.00 89.06 86 ASP A CA 1
ATOM 702 C C . ASP A 1 86 ? -1.686 6.852 -8.037 1.00 89.06 86 ASP A C 1
ATOM 704 O O . ASP A 1 86 ? -2.376 6.879 -7.016 1.00 89.06 86 ASP A O 1
ATOM 708 N N . PHE A 1 87 ? -1.659 7.884 -8.885 1.00 83.25 87 PHE A N 1
ATOM 709 C CA . PHE A 1 87 ? -2.432 9.105 -8.675 1.00 83.25 87 PHE A CA 1
ATOM 710 C C . PHE A 1 87 ? -3.940 8.827 -8.603 1.00 83.25 87 PHE A C 1
ATOM 712 O O . PHE A 1 87 ? -4.637 9.405 -7.765 1.00 83.25 87 PHE A O 1
ATOM 719 N N . LEU A 1 88 ? -4.465 7.924 -9.435 1.00 84.81 88 LEU A N 1
ATOM 720 C CA . LEU A 1 88 ? -5.873 7.522 -9.375 1.00 84.81 88 LEU A CA 1
ATOM 721 C C . LEU A 1 88 ? -6.205 6.793 -8.064 1.00 84.81 88 LEU A C 1
ATOM 723 O O . LEU A 1 88 ? -7.281 7.031 -7.509 1.00 84.81 88 LEU A O 1
ATOM 727 N N . VAL A 1 89 ? -5.297 5.957 -7.543 1.00 90.44 89 VAL A N 1
ATOM 728 C CA . VAL A 1 89 ? -5.458 5.293 -6.233 1.00 90.44 89 VAL A CA 1
ATOM 729 C C . VAL A 1 89 ? -5.496 6.316 -5.101 1.00 90.44 89 VAL A C 1
ATOM 731 O O . VAL A 1 89 ? -6.407 6.269 -4.273 1.00 90.44 89 VAL A O 1
ATOM 734 N N . GLU A 1 90 ? -4.557 7.262 -5.076 1.00 88.62 90 GLU A N 1
ATOM 735 C CA . GLU A 1 90 ? -4.493 8.298 -4.036 1.00 88.62 90 GLU A CA 1
ATOM 736 C C . GLU A 1 90 ? -5.735 9.206 -4.045 1.00 88.62 90 GLU A C 1
ATOM 738 O O . GLU A 1 90 ? -6.214 9.626 -2.992 1.00 88.62 90 GLU A O 1
ATOM 743 N N . ASN A 1 91 ? -6.333 9.428 -5.219 1.00 82.19 91 ASN A N 1
ATOM 744 C CA . ASN A 1 91 ? -7.599 10.154 -5.369 1.00 82.19 91 ASN A CA 1
ATOM 745 C C . ASN A 1 91 ? -8.847 9.257 -5.258 1.00 82.19 91 ASN A C 1
ATOM 747 O O . ASN A 1 91 ? -9.941 9.684 -5.620 1.00 82.19 91 ASN A O 1
ATOM 751 N N . GLN A 1 92 ? -8.715 8.016 -4.779 1.00 87.94 92 GLN A N 1
ATOM 752 C CA . GLN A 1 92 ? -9.824 7.076 -4.548 1.00 87.94 92 GLN A CA 1
ATOM 753 C C . GLN A 1 92 ? -10.649 6.736 -5.809 1.00 87.94 92 GLN A C 1
ATOM 755 O O . GLN A 1 92 ? -11.756 6.198 -5.721 1.00 87.94 92 GLN A O 1
ATOM 760 N N . LYS A 1 93 ? -10.106 6.984 -7.008 1.00 86.00 93 LYS A N 1
AT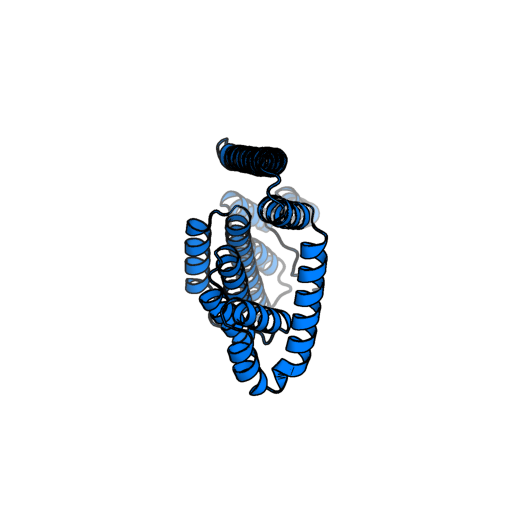OM 761 C CA . LYS A 1 93 ? -10.710 6.649 -8.309 1.00 86.00 93 LYS A CA 1
ATOM 762 C C . LYS A 1 93 ? -10.407 5.190 -8.679 1.00 86.00 93 LYS A C 1
ATOM 764 O O . LYS A 1 93 ? -9.875 4.897 -9.750 1.00 86.00 93 LYS A O 1
ATOM 769 N N . TYR A 1 94 ? -10.763 4.259 -7.795 1.00 91.06 94 TYR A N 1
ATOM 770 C CA . TYR A 1 94 ? -10.311 2.862 -7.852 1.00 91.06 94 TYR A CA 1
ATOM 771 C C . TYR A 1 94 ? -10.698 2.115 -9.134 1.00 91.06 94 TYR A C 1
ATOM 773 O O . TYR A 1 94 ? -9.901 1.339 -9.647 1.00 91.06 94 TYR A O 1
ATOM 781 N N . SER A 1 95 ? -11.878 2.369 -9.711 1.00 90.56 95 SER A N 1
ATOM 782 C CA . SER A 1 95 ? -12.281 1.717 -10.969 1.00 90.56 95 SER A CA 1
ATOM 783 C C . SER A 1 95 ? -11.394 2.112 -12.154 1.00 90.56 95 SER A C 1
ATOM 785 O O . SER A 1 95 ? -11.124 1.284 -13.017 1.00 90.56 95 SER A O 1
ATOM 787 N N . GLN A 1 96 ? -10.941 3.370 -12.195 1.00 87.12 96 GLN A N 1
ATOM 788 C CA . GLN A 1 96 ? -10.029 3.850 -13.237 1.00 87.12 96 GLN A CA 1
ATOM 789 C C . GLN A 1 96 ? -8.607 3.353 -12.974 1.00 87.12 96 GLN A C 1
ATOM 791 O O . GLN A 1 96 ? -7.942 2.912 -13.905 1.00 87.12 96 GLN A O 1
ATOM 796 N N . ALA A 1 97 ? -8.173 3.360 -11.708 1.00 92.38 97 ALA A N 1
ATOM 797 C CA . ALA A 1 97 ? -6.883 2.806 -11.308 1.00 92.38 97 ALA A CA 1
ATOM 798 C C . ALA A 1 97 ? -6.758 1.324 -11.694 1.00 92.38 97 ALA A C 1
ATOM 800 O O . ALA A 1 97 ? -5.759 0.929 -12.283 1.00 92.38 97 ALA A O 1
ATOM 801 N N . TYR A 1 98 ? -7.800 0.523 -11.446 1.00 93.25 98 TYR A N 1
ATOM 802 C CA . TYR A 1 98 ? -7.828 -0.891 -11.823 1.00 93.25 98 TYR A CA 1
ATOM 803 C C . TYR A 1 98 ? -7.639 -1.086 -13.333 1.00 93.25 98 TYR A C 1
ATOM 805 O O . TYR A 1 98 ? -6.806 -1.881 -13.755 1.00 93.25 98 TYR A O 1
ATOM 813 N N . ALA A 1 99 ? -8.361 -0.317 -14.156 1.00 92.00 99 ALA A N 1
ATOM 814 C CA . ALA A 1 99 ? -8.209 -0.376 -15.609 1.00 92.00 99 ALA A CA 1
ATOM 815 C C . ALA A 1 99 ? -6.786 0.003 -16.063 1.00 92.00 99 ALA A C 1
ATOM 817 O O . ALA A 1 99 ? -6.226 -0.675 -16.921 1.00 92.00 99 ALA A O 1
ATOM 818 N N . ALA A 1 100 ? -6.190 1.034 -15.455 1.00 89.69 100 ALA A N 1
ATOM 819 C CA . ALA A 1 100 ? -4.826 1.463 -15.758 1.00 89.69 100 ALA A CA 1
ATOM 820 C C . ALA A 1 100 ? -3.779 0.403 -15.369 1.00 89.69 100 ALA A C 1
ATOM 822 O O . ALA A 1 100 ? -2.870 0.123 -16.149 1.00 89.69 100 ALA A O 1
ATOM 823 N N . TYR A 1 101 ? -3.917 -0.241 -14.204 1.00 95.06 101 TYR A N 1
ATOM 824 C CA . TYR A 1 101 ? -3.029 -1.342 -13.816 1.00 95.06 101 TYR A CA 1
ATOM 825 C C . TYR A 1 101 ? -3.191 -2.574 -14.708 1.00 95.06 101 TYR A C 1
ATOM 827 O O . TYR A 1 101 ? -2.195 -3.210 -15.040 1.00 95.06 101 TYR A O 1
ATOM 835 N N . GLU A 1 102 ? -4.410 -2.919 -15.127 1.00 93.25 102 GLU A N 1
ATOM 836 C CA . GLU A 1 102 ? -4.637 -4.008 -16.086 1.00 93.25 102 GLU A CA 1
ATOM 837 C C . GLU A 1 102 ? -3.955 -3.737 -17.431 1.00 93.25 102 GLU A C 1
ATOM 839 O O . GLU A 1 102 ? -3.285 -4.617 -17.976 1.00 93.25 102 GLU A O 1
ATOM 844 N N . GLU A 1 103 ? -4.062 -2.512 -17.946 1.00 91.25 103 GLU A N 1
ATOM 845 C CA . GLU A 1 103 ? -3.374 -2.098 -19.171 1.00 91.25 103 GLU A CA 1
ATOM 846 C C . GLU A 1 103 ? -1.847 -2.159 -19.013 1.00 91.25 103 GLU A C 1
ATOM 848 O O . GLU A 1 103 ? -1.155 -2.717 -19.871 1.00 91.25 103 GLU A O 1
ATOM 853 N N . LEU A 1 104 ? -1.318 -1.676 -17.884 1.00 92.38 104 LEU A N 1
ATOM 854 C CA . LEU A 1 104 ? 0.102 -1.778 -17.541 1.00 92.38 104 LEU A CA 1
ATOM 855 C C . LEU A 1 104 ? 0.571 -3.235 -17.470 1.00 92.38 104 LEU A C 1
ATOM 857 O O . LEU A 1 104 ? 1.599 -3.566 -18.049 1.00 92.38 104 LEU A O 1
ATOM 861 N N . LYS A 1 105 ? -0.183 -4.138 -16.833 1.00 92.06 105 LYS A N 1
ATOM 862 C CA . LYS A 1 105 ? 0.170 -5.569 -16.758 1.00 92.06 105 LYS A CA 1
ATOM 863 C C . LYS A 1 105 ? 0.201 -6.239 -18.133 1.00 92.06 105 LYS A C 1
ATOM 865 O O . LYS A 1 105 ? 1.014 -7.134 -18.358 1.00 92.06 105 LYS A O 1
ATOM 870 N N . GLN A 1 106 ? -0.684 -5.836 -19.044 1.00 89.00 106 GLN A N 1
ATOM 871 C CA . GLN A 1 106 ? -0.757 -6.400 -20.395 1.00 89.00 106 GLN A CA 1
ATOM 872 C C . GLN A 1 106 ? 0.344 -5.870 -21.319 1.00 89.00 106 GLN A C 1
ATOM 874 O O . GLN A 1 106 ? 0.838 -6.618 -22.166 1.00 89.00 106 GLN A O 1
ATOM 879 N N . SER A 1 107 ? 0.707 -4.596 -21.166 1.00 85.75 107 SER A N 1
ATOM 880 C CA . SER A 1 107 ? 1.706 -3.917 -21.998 1.00 85.75 107 SER A CA 1
ATOM 881 C C . SER A 1 107 ? 3.139 -4.092 -21.489 1.00 85.75 107 SER A C 1
ATOM 883 O O . SER A 1 107 ? 4.057 -4.148 -22.306 1.00 85.75 107 SER A O 1
ATOM 885 N N . ALA A 1 108 ? 3.336 -4.244 -20.174 1.00 85.88 108 ALA A N 1
ATOM 886 C CA . ALA A 1 108 ? 4.656 -4.316 -19.558 1.00 85.88 108 ALA A CA 1
ATOM 887 C C . ALA A 1 108 ? 5.540 -5.423 -20.173 1.00 85.88 108 ALA A C 1
ATOM 889 O O . ALA A 1 108 ? 5.087 -6.559 -20.387 1.00 85.88 108 ALA A O 1
ATOM 890 N N . PRO A 1 109 ? 6.836 -5.147 -20.414 1.00 83.56 109 PRO A N 1
ATOM 891 C CA . PRO A 1 109 ? 7.760 -6.141 -20.934 1.00 83.56 109 PRO A CA 1
ATOM 892 C C . PRO A 1 109 ? 7.880 -7.338 -19.986 1.00 83.56 109 PRO A C 1
ATOM 894 O O . PRO A 1 109 ? 8.303 -7.207 -18.839 1.00 83.56 109 PRO A O 1
ATOM 897 N N . LYS A 1 110 ? 7.605 -8.549 -20.489 1.00 80.50 110 LYS A N 1
ATOM 898 C CA . LYS A 1 110 ? 7.650 -9.786 -19.680 1.00 80.50 110 LYS A CA 1
ATOM 899 C C . LYS A 1 110 ? 9.012 -10.074 -19.033 1.00 80.50 110 LYS A C 1
ATOM 901 O O . LYS A 1 110 ? 9.071 -10.825 -18.065 1.00 80.50 110 LYS A O 1
ATOM 906 N N . GLY A 1 111 ? 10.095 -9.518 -19.578 1.00 81.38 111 GLY A N 1
ATOM 907 C CA . GLY A 1 111 ? 11.445 -9.651 -19.025 1.00 81.38 111 GLY A CA 1
ATOM 908 C C . GLY A 1 111 ? 11.763 -8.669 -17.894 1.00 81.38 111 GLY A C 1
ATOM 909 O O . GLY A 1 111 ? 12.730 -8.894 -17.171 1.00 81.38 111 GLY A O 1
ATOM 910 N N . ASP A 1 112 ? 10.966 -7.612 -17.726 1.00 87.56 112 ASP A N 1
ATOM 911 C CA . ASP A 1 112 ? 11.159 -6.623 -16.669 1.00 87.56 112 ASP A CA 1
ATOM 912 C C . ASP A 1 112 ? 10.394 -7.036 -15.409 1.00 87.56 112 ASP A C 1
ATOM 914 O O . ASP A 1 112 ? 9.243 -6.660 -15.176 1.00 87.56 112 ASP A O 1
ATOM 918 N N . LEU A 1 113 ? 11.042 -7.884 -14.610 1.00 90.38 113 LEU A N 1
ATOM 919 C CA . LEU A 1 113 ? 10.481 -8.372 -13.352 1.00 90.38 113 LEU A CA 1
ATOM 920 C C . LEU A 1 113 ? 10.342 -7.259 -12.308 1.00 90.38 113 LEU A C 1
ATOM 922 O O . LEU A 1 113 ? 9.468 -7.356 -11.452 1.00 90.38 113 LEU A O 1
ATOM 926 N N . ALA A 1 114 ? 11.172 -6.213 -12.371 1.00 91.00 114 ALA A N 1
ATOM 927 C CA . ALA A 1 114 ? 11.120 -5.114 -11.414 1.00 91.00 114 ALA A CA 1
ATOM 928 C C . ALA A 1 114 ? 9.870 -4.257 -11.643 1.00 91.00 114 ALA A C 1
ATOM 930 O O . ALA A 1 114 ? 9.128 -3.992 -10.697 1.00 91.00 114 ALA A O 1
ATOM 931 N N . LEU A 1 115 ? 9.589 -3.900 -12.900 1.00 91.06 115 LEU A N 1
ATOM 932 C CA . LEU A 1 115 ? 8.367 -3.183 -13.258 1.00 91.06 115 LEU A CA 1
ATOM 933 C C . LEU A 1 115 ? 7.114 -4.007 -12.929 1.00 91.06 115 LEU A C 1
ATOM 935 O O . LEU A 1 115 ? 6.179 -3.491 -12.321 1.00 91.06 115 LEU A O 1
ATOM 939 N N . GLN A 1 116 ? 7.101 -5.299 -13.271 1.00 93.50 116 GLN A N 1
ATOM 940 C CA . GLN A 1 116 ? 5.966 -6.176 -12.956 1.00 93.50 116 GLN A CA 1
ATOM 941 C C . GLN A 1 116 ? 5.731 -6.304 -11.446 1.00 93.50 116 GLN A C 1
ATOM 943 O O . GLN A 1 116 ? 4.588 -6.207 -10.996 1.00 93.50 116 GLN A O 1
ATOM 948 N N . ALA A 1 117 ? 6.799 -6.468 -10.657 1.00 96.12 117 ALA A N 1
ATOM 949 C CA . ALA A 1 117 ? 6.702 -6.510 -9.202 1.00 96.12 117 ALA A CA 1
ATOM 950 C C . ALA A 1 117 ? 6.127 -5.206 -8.643 1.00 96.12 117 ALA A C 1
ATOM 952 O O . ALA A 1 117 ? 5.258 -5.240 -7.773 1.00 96.12 117 ALA A O 1
ATOM 953 N N . GLN A 1 118 ? 6.569 -4.062 -9.170 1.00 95.94 118 GLN A N 1
ATOM 954 C CA . GLN A 1 118 ? 6.096 -2.750 -8.746 1.00 95.94 118 GLN A CA 1
ATOM 955 C C . GLN A 1 118 ? 4.609 -2.539 -9.067 1.00 95.94 118 GLN A C 1
ATOM 957 O O . GLN A 1 118 ? 3.868 -2.070 -8.203 1.00 95.94 118 GLN A O 1
ATOM 962 N N . ILE A 1 119 ? 4.158 -2.929 -10.265 1.00 96.25 119 ILE A N 1
ATOM 963 C CA . ILE A 1 119 ? 2.742 -2.857 -10.657 1.00 96.25 119 ILE A CA 1
ATOM 964 C C . ILE A 1 119 ? 1.882 -3.690 -9.696 1.00 96.25 119 ILE A C 1
ATOM 966 O O . ILE A 1 119 ? 0.922 -3.177 -9.123 1.00 96.25 119 ILE A O 1
ATOM 970 N N . LEU A 1 120 ? 2.264 -4.950 -9.456 1.00 97.38 120 LEU A N 1
ATOM 971 C CA . LEU A 1 120 ? 1.554 -5.838 -8.528 1.00 97.38 120 LEU A CA 1
ATOM 972 C C . LEU A 1 120 ? 1.564 -5.297 -7.096 1.00 97.38 120 LEU A C 1
ATOM 974 O O . LEU A 1 120 ? 0.562 -5.369 -6.389 1.00 97.38 120 LEU A O 1
ATOM 978 N N . TYR A 1 121 ? 2.684 -4.729 -6.653 1.00 97.94 121 TYR A N 1
ATOM 979 C CA . TYR A 1 121 ? 2.783 -4.139 -5.326 1.00 97.94 121 TYR A CA 1
ATOM 980 C C . TYR A 1 121 ? 1.817 -2.954 -5.160 1.00 97.94 121 TYR A C 1
ATOM 982 O O . TYR A 1 121 ? 1.114 -2.869 -4.150 1.00 97.94 121 TYR A O 1
ATOM 990 N N . ASN A 1 122 ? 1.729 -2.068 -6.152 1.00 96.69 122 ASN A N 1
ATOM 991 C CA . ASN A 1 122 ? 0.827 -0.916 -6.109 1.00 96.69 122 ASN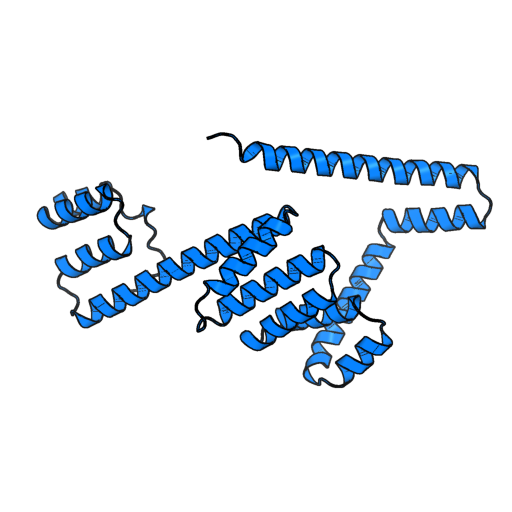 A CA 1
ATOM 992 C C . ASN A 1 122 ? -0.651 -1.331 -6.214 1.00 96.69 122 ASN A C 1
ATOM 994 O O . ASN A 1 122 ? -1.501 -0.788 -5.503 1.00 96.69 122 ASN A O 1
ATOM 998 N N . GLU A 1 123 ? -0.959 -2.370 -6.990 1.00 96.94 123 GLU A N 1
ATOM 999 C CA . GLU A 1 123 ? -2.283 -2.999 -6.998 1.00 96.94 123 GLU A CA 1
ATOM 1000 C C . GLU A 1 123 ? -2.640 -3.593 -5.620 1.00 96.94 123 GLU A C 1
ATOM 1002 O O . GLU A 1 123 ? -3.752 -3.409 -5.122 1.00 96.94 123 GLU A O 1
ATOM 1007 N N . GLY A 1 124 ? -1.677 -4.209 -4.926 1.00 97.88 124 GLY A N 1
ATOM 1008 C CA . GLY A 1 124 ? -1.850 -4.667 -3.544 1.00 97.88 124 GLY A CA 1
ATOM 1009 C C . GLY A 1 124 ? -2.149 -3.527 -2.560 1.00 97.88 124 GLY A C 1
ATOM 1010 O O . GLY A 1 124 ? -2.994 -3.672 -1.669 1.00 97.88 124 GLY A O 1
ATOM 1011 N N . ILE A 1 125 ? -1.517 -2.358 -2.734 1.00 97.50 125 ILE A N 1
ATOM 1012 C CA . ILE A 1 125 ? -1.850 -1.150 -1.960 1.00 97.50 125 ILE A CA 1
ATOM 1013 C C . ILE A 1 125 ? -3.302 -0.746 -2.213 1.00 97.50 125 ILE A C 1
ATOM 1015 O O . ILE A 1 125 ? -4.041 -0.507 -1.257 1.00 97.50 125 ILE A O 1
ATOM 1019 N N . MET A 1 126 ? -3.723 -0.692 -3.476 1.00 97.25 126 MET A N 1
ATOM 1020 C CA . MET A 1 126 ? -5.096 -0.354 -3.844 1.00 97.25 126 MET A CA 1
ATOM 1021 C C . MET A 1 126 ? -6.108 -1.311 -3.194 1.00 97.25 126 MET A C 1
ATOM 1023 O O . MET A 1 126 ? -7.048 -0.849 -2.546 1.00 97.25 126 MET A O 1
ATOM 1027 N N . ASN A 1 127 ? -5.887 -2.626 -3.273 1.00 97.62 127 ASN A N 1
ATOM 1028 C CA . ASN A 1 127 ? -6.752 -3.621 -2.629 1.00 97.62 127 ASN A CA 1
ATOM 1029 C C . ASN A 1 127 ? -6.790 -3.457 -1.099 1.00 97.62 127 ASN A C 1
ATOM 1031 O O . ASN A 1 127 ? -7.856 -3.525 -0.486 1.00 97.62 127 ASN A O 1
ATOM 1035 N N . THR A 1 128 ? -5.663 -3.093 -0.477 1.00 97.38 128 THR A N 1
ATOM 1036 C CA . THR A 1 128 ? -5.609 -2.757 0.958 1.00 97.38 128 THR A CA 1
ATOM 1037 C C . THR A 1 128 ? -6.498 -1.551 1.297 1.00 97.38 128 THR A C 1
ATOM 1039 O O . THR A 1 128 ? -7.172 -1.555 2.328 1.00 97.38 128 THR A O 1
ATOM 1042 N N . ARG A 1 129 ? -6.547 -0.519 0.439 1.00 95.00 129 ARG A N 1
ATOM 1043 C CA . ARG A 1 129 ? -7.443 0.645 0.620 1.00 95.00 129 ARG A CA 1
ATOM 1044 C C . ARG A 1 129 ? -8.921 0.275 0.494 1.00 95.00 129 ARG A C 1
ATOM 1046 O O . ARG A 1 129 ? -9.761 0.911 1.126 1.00 95.00 129 ARG A O 1
ATOM 1053 N N . LEU A 1 130 ? -9.222 -0.753 -0.294 1.00 94.88 130 LEU A N 1
ATOM 1054 C CA . LEU A 1 130 ? -10.563 -1.309 -0.472 1.00 94.88 130 LEU A CA 1
ATOM 1055 C C . LEU A 1 130 ? -10.950 -2.326 0.612 1.00 94.88 130 LEU A C 1
ATOM 1057 O O . LEU A 1 130 ? -12.068 -2.834 0.583 1.00 94.88 130 LEU A O 1
ATOM 1061 N N . TYR A 1 131 ? -10.068 -2.579 1.587 1.00 96.00 131 TYR A N 1
ATOM 1062 C CA . TYR A 1 131 ? -10.223 -3.611 2.618 1.00 96.00 131 TYR A CA 1
ATOM 1063 C C . TYR A 1 131 ? -10.303 -5.043 2.061 1.00 96.00 131 TYR A C 1
ATOM 1065 O O . TYR A 1 131 ? -10.713 -5.958 2.776 1.00 96.00 131 TYR A O 1
ATOM 1073 N N . ASP A 1 132 ? -9.872 -5.253 0.815 1.00 97.56 132 ASP A N 1
ATOM 1074 C CA . ASP A 1 132 ? -9.722 -6.580 0.222 1.00 97.56 132 ASP A CA 1
ATOM 1075 C C . ASP A 1 132 ? -8.328 -7.126 0.547 1.00 97.56 132 ASP A C 1
ATOM 1077 O O . ASP A 1 132 ? -7.381 -7.074 -0.241 1.00 97.56 132 ASP A O 1
ATOM 1081 N N . PHE A 1 133 ? -8.170 -7.567 1.795 1.00 98.00 133 PHE A N 1
ATOM 1082 C CA . PHE A 1 133 ? -6.877 -8.016 2.306 1.00 98.00 133 PHE A CA 1
ATOM 1083 C C . PHE A 1 133 ? -6.448 -9.376 1.744 1.00 98.00 133 PHE A C 1
ATOM 1085 O O . PHE A 1 133 ? -5.253 -9.669 1.729 1.00 98.00 133 PHE A O 1
ATOM 1092 N N . GLU A 1 134 ? -7.390 -10.198 1.279 1.00 97.56 134 GLU A N 1
ATOM 1093 C CA . GLU A 1 134 ? -7.081 -11.476 0.633 1.00 97.56 134 GLU A CA 1
ATOM 1094 C C . GLU A 1 134 ? -6.445 -11.239 -0.740 1.00 97.56 134 GLU A C 1
ATOM 1096 O O . GLU A 1 134 ? -5.365 -11.773 -1.020 1.00 97.56 134 GLU A O 1
ATOM 1101 N N . GLU A 1 135 ? -7.044 -10.370 -1.560 1.00 97.88 135 GLU A N 1
ATOM 1102 C CA . GLU A 1 135 ? -6.473 -10.013 -2.859 1.00 97.88 135 GLU A CA 1
ATOM 1103 C C . GLU A 1 135 ? -5.168 -9.226 -2.690 1.00 97.88 135 GLU A C 1
ATOM 1105 O O . GLU A 1 135 ? -4.167 -9.528 -3.341 1.00 97.88 135 GLU A O 1
ATOM 1110 N N . ALA A 1 136 ? -5.111 -8.292 -1.732 1.00 98.44 136 ALA A N 1
ATOM 1111 C CA . ALA A 1 136 ? -3.879 -7.568 -1.426 1.00 98.44 136 ALA A CA 1
ATOM 1112 C C . ALA A 1 136 ? -2.723 -8.515 -1.064 1.00 98.44 136 ALA A C 1
ATOM 1114 O O . ALA A 1 136 ? -1.600 -8.330 -1.539 1.00 98.44 136 ALA A O 1
ATOM 1115 N N . ALA A 1 137 ? -2.983 -9.549 -0.254 1.00 97.94 137 ALA A N 1
ATOM 1116 C CA . ALA A 1 137 ? -1.978 -10.552 0.082 1.00 97.94 137 ALA A CA 1
ATOM 1117 C C . ALA A 1 137 ? -1.482 -11.292 -1.170 1.00 97.94 137 ALA A C 1
ATOM 1119 O O . ALA A 1 137 ? -0.274 -11.476 -1.322 1.00 97.94 137 ALA A O 1
ATOM 1120 N N . THR A 1 138 ? -2.384 -11.660 -2.080 1.00 98.12 138 THR A N 1
ATOM 1121 C CA . THR A 1 138 ? -2.030 -12.306 -3.352 1.00 98.12 138 THR A CA 1
ATOM 1122 C C . THR A 1 138 ? -1.115 -11.411 -4.188 1.00 98.12 138 THR A C 1
ATOM 1124 O O . THR A 1 138 ? -0.021 -11.838 -4.561 1.00 98.12 138 THR A O 1
ATOM 1127 N N . CYS A 1 139 ? -1.488 -10.144 -4.385 1.00 98.19 139 CYS A N 1
ATOM 1128 C CA . CYS A 1 139 ? -0.677 -9.171 -5.117 1.00 98.19 139 CYS A CA 1
ATOM 1129 C C . CYS A 1 139 ? 0.725 -9.000 -4.505 1.00 98.19 139 CYS A C 1
ATOM 1131 O O . CYS A 1 139 ? 1.733 -9.081 -5.210 1.00 98.19 139 CYS A O 1
ATOM 1133 N N . PHE A 1 140 ? 0.815 -8.812 -3.182 1.00 98.44 140 PHE A N 1
ATOM 1134 C CA . PHE A 1 140 ? 2.097 -8.636 -2.492 1.00 98.44 140 PHE A CA 1
ATOM 1135 C C . PHE A 1 140 ? 2.974 -9.889 -2.530 1.00 98.44 140 PHE A C 1
ATOM 1137 O O . PHE A 1 140 ? 4.198 -9.777 -2.639 1.00 98.44 140 PHE A O 1
ATOM 1144 N N . GLN A 1 141 ? 2.368 -11.076 -2.451 1.00 97.25 141 GLN A N 1
ATOM 1145 C CA . GLN A 1 141 ? 3.094 -12.330 -2.599 1.00 97.25 141 GLN A CA 1
ATOM 1146 C C . GLN A 1 141 ? 3.669 -12.454 -4.012 1.00 97.25 141 GLN A C 1
ATOM 1148 O O . GLN A 1 141 ? 4.859 -12.728 -4.151 1.00 97.25 141 GLN A O 1
ATOM 1153 N N . SER A 1 142 ? 2.863 -12.206 -5.048 1.00 97.81 142 SER A N 1
ATOM 1154 C CA . SER A 1 142 ? 3.325 -12.259 -6.437 1.00 97.81 142 SER A CA 1
ATOM 1155 C C . SER A 1 142 ? 4.421 -11.228 -6.720 1.00 97.81 142 SER A C 1
ATOM 1157 O O . SER A 1 142 ? 5.415 -11.566 -7.357 1.00 97.81 142 SER A O 1
ATOM 1159 N N . ALA A 1 143 ? 4.310 -10.011 -6.177 1.00 97.94 143 ALA A N 1
ATOM 1160 C CA . ALA A 1 143 ? 5.378 -9.014 -6.255 1.00 97.94 143 ALA A CA 1
ATOM 1161 C C . ALA A 1 143 ? 6.680 -9.525 -5.612 1.00 97.94 143 ALA A C 1
ATOM 1163 O O . ALA A 1 143 ? 7.741 -9.484 -6.232 1.00 97.94 143 ALA A O 1
ATOM 1164 N N . TYR A 1 144 ? 6.596 -10.093 -4.402 1.00 96.31 144 TYR A N 1
ATOM 1165 C CA . TYR A 1 144 ? 7.752 -10.668 -3.706 1.00 96.31 144 TYR A CA 1
ATOM 1166 C C . TYR A 1 144 ? 8.385 -11.854 -4.450 1.00 96.31 144 TYR A C 1
ATOM 1168 O O . TYR A 1 144 ? 9.598 -12.062 -4.382 1.00 96.31 144 TYR A O 1
ATOM 1176 N N . GLU A 1 145 ? 7.589 -12.661 -5.144 1.00 95.62 145 GLU A N 1
ATOM 1177 C CA . GLU A 1 145 ? 8.094 -13.770 -5.958 1.00 95.62 145 GLU A CA 1
ATOM 1178 C C . GLU A 1 145 ? 8.908 -13.282 -7.166 1.00 95.62 145 GLU A C 1
ATOM 1180 O O . GLU A 1 145 ? 9.793 -14.008 -7.621 1.00 95.62 145 GLU A O 1
ATOM 1185 N N . MET A 1 146 ? 8.664 -12.055 -7.638 1.00 93.94 146 MET A N 1
ATOM 1186 C CA . MET A 1 146 ? 9.380 -11.442 -8.759 1.00 93.94 146 MET A CA 1
ATOM 1187 C C . MET A 1 146 ? 10.661 -10.710 -8.338 1.00 93.94 146 MET A C 1
ATOM 1189 O O . MET A 1 146 ? 11.700 -10.904 -8.968 1.00 93.94 146 MET A O 1
ATOM 1193 N N . ASP A 1 147 ? 10.606 -9.876 -7.293 1.00 93.50 147 ASP A N 1
ATOM 1194 C CA . ASP A 1 147 ? 11.717 -8.983 -6.912 1.00 93.50 147 ASP A CA 1
ATOM 1195 C C . ASP A 1 147 ? 12.429 -9.363 -5.601 1.00 93.50 147 ASP A C 1
ATOM 1197 O O . ASP A 1 147 ? 13.487 -8.816 -5.278 1.00 93.50 147 ASP A O 1
ATOM 1201 N N . HIS A 1 148 ? 11.861 -10.296 -4.831 1.00 93.75 148 HIS A N 1
ATOM 1202 C CA . HIS A 1 148 ? 12.309 -10.683 -3.489 1.00 93.75 148 HIS A CA 1
ATOM 1203 C C . HIS A 1 148 ? 12.468 -9.512 -2.506 1.00 93.75 148 HIS A C 1
ATOM 1205 O O . HIS A 1 148 ? 13.241 -9.589 -1.542 1.00 93.75 148 HIS A O 1
ATOM 1211 N N . SER A 1 149 ? 11.702 -8.441 -2.704 1.00 95.12 149 SER A N 1
ATOM 1212 C CA . SER A 1 149 ? 11.737 -7.244 -1.877 1.00 95.12 149 SER A CA 1
ATOM 1213 C C . SER A 1 149 ? 11.234 -7.528 -0.455 1.00 95.12 149 SER A C 1
ATOM 1215 O O . SER A 1 149 ? 10.092 -7.962 -0.263 1.00 95.12 149 SER A O 1
ATOM 1217 N N . PRO A 1 150 ? 12.031 -7.216 0.586 1.00 94.31 150 PRO A N 1
ATOM 1218 C CA . PRO A 1 150 ? 11.598 -7.299 1.983 1.00 94.31 150 PRO A CA 1
ATOM 1219 C C . PRO A 1 150 ? 10.299 -6.531 2.260 1.00 94.31 150 PRO A C 1
ATOM 1221 O O . PRO A 1 150 ? 9.499 -6.937 3.102 1.00 94.31 150 PRO A O 1
ATOM 1224 N N . ARG A 1 151 ? 10.084 -5.425 1.535 1.00 95.19 151 ARG A N 1
ATOM 1225 C CA . ARG A 1 151 ? 8.885 -4.592 1.644 1.00 95.19 151 ARG A CA 1
ATOM 1226 C C . ARG A 1 151 ? 7.641 -5.355 1.188 1.00 95.19 151 ARG A C 1
ATOM 1228 O O . ARG A 1 151 ? 6.660 -5.381 1.924 1.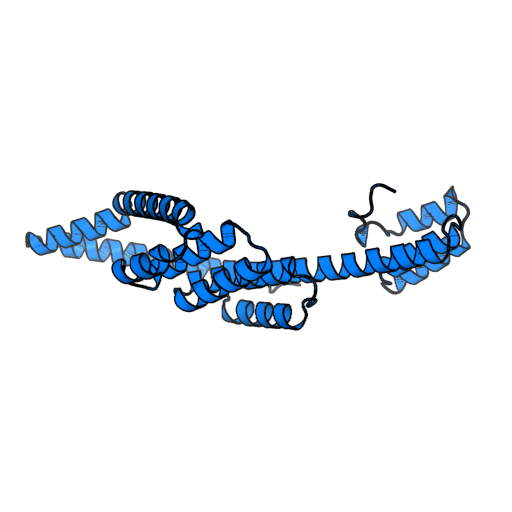00 95.19 151 ARG A O 1
ATOM 1235 N N . SER A 1 152 ? 7.703 -6.005 0.026 1.00 96.75 152 SER A N 1
ATOM 1236 C CA . SER A 1 152 ? 6.611 -6.818 -0.526 1.00 96.75 152 SER A CA 1
ATOM 1237 C C . SER A 1 152 ? 6.234 -7.953 0.422 1.00 96.75 152 SER A C 1
ATOM 1239 O O . SER A 1 152 ? 5.059 -8.153 0.721 1.00 96.75 152 SER A O 1
ATOM 1241 N N . TYR A 1 153 ? 7.229 -8.625 1.004 1.00 95.56 153 TYR A N 1
ATOM 1242 C CA . TYR A 1 153 ? 6.973 -9.705 1.956 1.00 95.56 153 TYR A CA 1
ATOM 1243 C C . TYR A 1 153 ? 6.352 -9.224 3.276 1.00 95.56 153 TYR A C 1
ATOM 1245 O O . TYR A 1 153 ? 5.431 -9.856 3.792 1.00 95.56 153 TYR A O 1
ATOM 1253 N N . LEU A 1 154 ? 6.805 -8.087 3.818 1.00 95.88 154 LEU A N 1
ATOM 1254 C CA . LEU A 1 154 ? 6.186 -7.496 5.007 1.00 95.88 154 LEU A CA 1
ATOM 1255 C C . LEU A 1 154 ? 4.731 -7.089 4.732 1.00 95.88 154 LEU A C 1
ATOM 1257 O O . LEU A 1 154 ? 3.855 -7.371 5.549 1.00 95.88 154 LEU A O 1
ATOM 1261 N N . SER A 1 155 ? 4.459 -6.470 3.579 1.00 97.44 155 SER A N 1
ATOM 1262 C CA . SER A 1 155 ? 3.100 -6.129 3.140 1.00 97.44 155 SER A CA 1
ATOM 1263 C C . SER A 1 155 ? 2.217 -7.372 2.979 1.00 97.44 155 SER A C 1
ATOM 1265 O O . SER A 1 155 ? 1.085 -7.364 3.458 1.00 97.44 155 SER A O 1
ATOM 1267 N N . TYR A 1 156 ? 2.744 -8.466 2.422 1.00 96.75 156 TYR A N 1
ATOM 1268 C CA . TYR A 1 156 ? 2.051 -9.757 2.349 1.00 96.75 156 TYR A CA 1
ATOM 1269 C C . TYR A 1 156 ? 1.652 -10.281 3.735 1.00 96.75 156 TYR A C 1
ATOM 1271 O O . TYR A 1 156 ? 0.481 -10.577 3.967 1.00 96.75 156 TYR A O 1
ATOM 1279 N N . LEU A 1 157 ? 2.593 -10.343 4.685 1.00 95.62 157 LEU A N 1
ATOM 1280 C CA . LEU A 1 157 ? 2.287 -10.788 6.051 1.00 95.62 157 LEU A CA 1
ATOM 1281 C C . LEU A 1 157 ? 1.272 -9.868 6.738 1.00 95.62 157 LEU A C 1
ATOM 1283 O O . LEU A 1 157 ? 0.403 -10.348 7.464 1.00 95.62 157 LEU A O 1
ATOM 1287 N N . SER A 1 158 ? 1.362 -8.562 6.480 1.00 96.31 158 SER A N 1
ATOM 1288 C CA . SER A 1 158 ? 0.437 -7.565 7.026 1.00 96.31 158 SER A CA 1
ATOM 1289 C C . SER A 1 158 ? -0.984 -7.791 6.512 1.00 96.31 158 SER A C 1
ATOM 1291 O O . SER A 1 158 ? -1.924 -7.819 7.303 1.00 96.31 158 SER A O 1
ATOM 1293 N N . ALA A 1 159 ? -1.135 -8.008 5.204 1.00 97.38 159 ALA A N 1
ATOM 1294 C CA . ALA A 1 159 ? -2.417 -8.303 4.576 1.00 97.38 159 ALA A CA 1
ATOM 1295 C C . ALA A 1 159 ? -3.009 -9.621 5.103 1.00 97.38 159 ALA A C 1
ATOM 1297 O O . ALA A 1 159 ? -4.158 -9.636 5.537 1.00 97.38 159 ALA A O 1
ATOM 1298 N N . LEU A 1 160 ? -2.211 -10.693 5.208 1.00 95.44 160 LEU A N 1
ATOM 1299 C CA . LEU A 1 160 ? -2.668 -11.944 5.827 1.00 95.44 160 LEU A CA 1
ATOM 1300 C C . LEU A 1 160 ? -3.152 -11.732 7.262 1.00 95.44 160 LEU A C 1
ATOM 1302 O O . LEU A 1 160 ? -4.217 -12.218 7.630 1.00 95.44 160 LEU A O 1
ATOM 1306 N N . ARG A 1 161 ? -2.388 -10.994 8.076 1.00 94.94 161 ARG A N 1
ATOM 1307 C CA . ARG A 1 161 ? -2.718 -10.750 9.485 1.00 94.94 161 ARG A CA 1
ATOM 1308 C C . ARG A 1 161 ? -4.048 -10.015 9.672 1.00 94.94 161 ARG A C 1
ATOM 1310 O O . ARG A 1 161 ? -4.676 -10.189 10.719 1.00 94.94 161 ARG A O 1
ATOM 1317 N N . LEU A 1 162 ? -4.444 -9.207 8.686 1.00 95.25 162 LEU A N 1
ATOM 1318 C CA . LEU A 1 162 ? -5.717 -8.485 8.636 1.00 95.25 162 LEU A CA 1
ATOM 1319 C C . LEU A 1 162 ? -6.850 -9.311 8.008 1.00 95.25 162 LEU A C 1
ATOM 1321 O O . LEU A 1 162 ? -8.003 -9.129 8.391 1.00 95.25 162 LEU A O 1
ATOM 1325 N N . ALA A 1 163 ? -6.533 -10.216 7.080 1.00 95.62 163 ALA A N 1
ATOM 1326 C CA . ALA A 1 163 ? -7.508 -11.059 6.392 1.00 95.62 163 ALA A CA 1
ATOM 1327 C C . ALA A 1 163 ? -8.045 -12.206 7.265 1.00 95.62 163 ALA A C 1
ATOM 1329 O O . ALA A 1 163 ? -9.198 -12.603 7.114 1.00 95.62 163 ALA A O 1
ATOM 1330 N N . MET A 1 164 ? -7.231 -12.745 8.182 1.00 94.19 164 MET A N 1
ATOM 1331 C CA . MET A 1 164 ? -7.580 -13.961 8.928 1.00 94.19 164 MET A CA 1
ATOM 1332 C C . MET A 1 164 ? -7.420 -13.831 10.450 1.00 94.19 164 MET A C 1
ATOM 1334 O O . MET A 1 164 ? -6.687 -12.969 10.944 1.00 94.19 164 MET A O 1
ATOM 1338 N N . PRO A 1 165 ? -8.078 -14.708 11.232 1.00 94.56 165 PRO A N 1
ATOM 1339 C CA . PRO A 1 165 ? -7.896 -14.763 12.676 1.00 94.56 165 PRO A CA 1
ATOM 1340 C C . PRO A 1 165 ? -6.443 -15.052 13.075 1.00 94.56 165 PRO A C 1
ATOM 1342 O O . PRO A 1 165 ? -5.739 -15.818 12.421 1.00 94.56 165 PRO A O 1
ATOM 1345 N N . GLU A 1 166 ? -6.025 -14.520 14.226 1.00 90.75 166 GLU A N 1
ATOM 1346 C CA . GLU A 1 166 ? -4.645 -14.620 14.728 1.00 90.75 166 GLU A CA 1
ATOM 1347 C C . GLU A 1 166 ? -4.102 -16.053 14.742 1.00 90.75 166 GLU A C 1
ATOM 1349 O O . GLU A 1 166 ? -2.981 -16.295 14.308 1.00 90.75 166 GLU A O 1
ATOM 1354 N N . LYS A 1 167 ? -4.909 -17.017 15.196 1.00 93.19 167 LYS A N 1
ATOM 1355 C CA . LYS A 1 167 ? -4.492 -18.421 15.250 1.00 93.19 167 LYS A CA 1
ATOM 1356 C C . LYS A 1 167 ? -4.128 -18.965 13.864 1.00 93.19 167 LYS A C 1
ATOM 1358 O O . LYS A 1 167 ? -3.103 -19.618 13.721 1.00 93.19 167 LYS A O 1
ATOM 1363 N N . GLU A 1 168 ? -4.956 -18.683 12.862 1.00 93.00 168 GLU A N 1
ATOM 1364 C CA . GLU A 1 168 ? -4.744 -19.150 11.490 1.00 93.00 168 GLU A CA 1
ATOM 1365 C C . GLU A 1 168 ? -3.513 -18.488 10.862 1.00 93.00 168 GLU A C 1
ATOM 1367 O O . GLU A 1 168 ? -2.692 -19.161 10.237 1.00 93.00 168 GLU A O 1
ATOM 1372 N N . TYR A 1 169 ? -3.332 -17.191 11.117 1.00 91.94 169 TYR A N 1
ATOM 1373 C CA . TYR A 1 169 ? -2.137 -16.459 10.711 1.00 91.94 169 TYR A CA 1
ATOM 1374 C C . TYR A 1 169 ? -0.865 -17.069 11.316 1.00 91.94 169 TYR A C 1
ATOM 1376 O O . TYR A 1 169 ? 0.088 -17.346 10.587 1.00 91.94 169 TYR A O 1
ATOM 1384 N N . VAL A 1 170 ? -0.851 -17.328 12.628 1.00 90.81 170 VAL A N 1
ATOM 1385 C CA . VAL A 1 170 ? 0.301 -17.932 13.315 1.00 90.81 170 VAL A CA 1
ATOM 1386 C C . VAL A 1 170 ? 0.601 -19.320 12.755 1.00 90.81 170 VAL A C 1
ATOM 1388 O O . VAL A 1 170 ? 1.760 -19.608 12.455 1.00 90.81 170 VAL A O 1
ATOM 1391 N N . ASP A 1 171 ? -0.421 -20.157 12.558 1.00 90.62 171 ASP A N 1
ATOM 1392 C CA . ASP A 1 171 ? -0.257 -21.492 11.978 1.00 90.62 171 ASP A CA 1
ATOM 1393 C C . ASP A 1 171 ? 0.376 -21.399 10.576 1.00 90.62 171 ASP A C 1
ATOM 1395 O O . ASP A 1 171 ? 1.352 -22.099 10.290 1.00 90.62 171 ASP A O 1
ATOM 1399 N N . ARG A 1 172 ? -0.090 -20.467 9.731 1.00 87.50 172 ARG A N 1
ATOM 1400 C CA . ARG A 1 172 ? 0.446 -20.240 8.379 1.00 87.50 172 ARG A CA 1
ATOM 1401 C C . ARG A 1 172 ? 1.886 -19.718 8.382 1.00 87.50 172 ARG A C 1
ATOM 1403 O O . ARG A 1 172 ? 2.713 -20.198 7.608 1.00 87.50 172 ARG A O 1
ATOM 1410 N N . VAL A 1 173 ? 2.195 -18.759 9.250 1.00 88.00 173 VAL A N 1
ATOM 1411 C CA . VAL A 1 173 ? 3.518 -18.120 9.349 1.00 88.00 173 VAL A CA 1
ATOM 1412 C C . VAL A 1 173 ? 4.558 -19.040 9.984 1.00 88.00 173 VAL A C 1
ATOM 1414 O O . VAL A 1 173 ? 5.720 -19.025 9.581 1.00 88.00 173 VAL A O 1
ATOM 1417 N N . SER A 1 174 ? 4.154 -19.892 10.930 1.00 85.81 174 SER A N 1
ATOM 1418 C CA . SER A 1 174 ? 5.056 -20.812 11.637 1.00 85.81 174 SER A CA 1
ATOM 1419 C C . SER A 1 174 ? 5.772 -21.811 10.716 1.00 85.81 174 SER A C 1
ATOM 1421 O O . SER A 1 174 ? 6.855 -22.296 11.053 1.00 85.81 174 SER A O 1
ATOM 1423 N N . GLY A 1 175 ? 5.197 -22.093 9.542 1.00 80.19 175 GLY A N 1
ATOM 1424 C CA . GLY A 1 175 ? 5.781 -22.970 8.529 1.00 80.19 175 GLY A CA 1
ATOM 1425 C C . GLY A 1 175 ? 6.916 -22.343 7.710 1.00 80.19 175 GLY A C 1
ATOM 1426 O O . GLY A 1 175 ? 7.686 -23.082 7.095 1.00 80.19 175 GLY A O 1
ATOM 1427 N N . ASP A 1 176 ? 7.062 -21.012 7.701 1.00 83.44 176 ASP A N 1
ATOM 1428 C CA . ASP A 1 176 ? 8.069 -20.311 6.899 1.00 83.44 176 ASP A CA 1
ATOM 1429 C C . ASP A 1 176 ? 9.177 -19.718 7.781 1.00 83.44 176 ASP A C 1
ATOM 1431 O O . ASP A 1 176 ? 9.002 -18.726 8.488 1.00 83.44 176 ASP A O 1
ATOM 1435 N N . ARG A 1 177 ? 10.382 -20.295 7.696 1.00 78.88 177 ARG A N 1
ATOM 1436 C CA . ARG A 1 177 ? 11.565 -19.802 8.425 1.00 78.88 177 ARG A CA 1
ATOM 1437 C C . ARG A 1 177 ? 11.916 -18.349 8.106 1.00 78.88 177 ARG A C 1
ATOM 1439 O O . ARG A 1 177 ? 12.500 -17.682 8.958 1.00 78.88 177 ARG A O 1
ATOM 1446 N N . ARG A 1 178 ? 11.591 -17.862 6.905 1.00 80.38 178 ARG A N 1
ATOM 1447 C CA . ARG A 1 178 ? 11.845 -16.470 6.497 1.00 80.38 178 ARG A CA 1
ATOM 1448 C C . ARG A 1 178 ? 10.925 -15.508 7.234 1.00 80.38 178 ARG A C 1
ATOM 1450 O O . ARG A 1 178 ? 11.326 -14.385 7.522 1.00 80.38 178 ARG A O 1
ATOM 1457 N N . ALA A 1 179 ? 9.730 -15.966 7.596 1.00 81.88 179 ALA A N 1
ATOM 1458 C CA . ALA A 1 179 ? 8.718 -15.135 8.214 1.00 81.88 179 ALA A CA 1
ATOM 1459 C C . ALA A 1 179 ? 9.070 -14.709 9.638 1.00 81.88 179 ALA A C 1
ATOM 1461 O O . ALA A 1 179 ? 8.593 -13.671 10.063 1.00 81.88 179 ALA A O 1
ATOM 1462 N N . TYR A 1 180 ? 9.951 -15.422 10.346 1.00 83.06 180 TYR A N 1
ATOM 1463 C CA . TYR A 1 180 ? 10.247 -15.138 11.755 1.00 83.06 180 TYR A CA 1
ATOM 1464 C C . TYR A 1 180 ? 10.684 -13.689 12.029 1.00 83.06 180 TYR A C 1
ATOM 1466 O O . TYR A 1 180 ? 10.202 -13.057 12.966 1.00 83.06 180 TYR A O 1
ATOM 1474 N N . GLN A 1 181 ? 11.604 -13.141 11.227 1.00 84.44 181 GLN A N 1
ATOM 1475 C CA . GLN A 1 181 ? 12.063 -11.762 11.439 1.00 84.44 181 GLN A CA 1
ATOM 1476 C C . GLN A 1 181 ? 10.979 -10.749 11.059 1.00 84.44 181 GLN A C 1
ATOM 1478 O O . GLN A 1 181 ? 10.699 -9.833 11.828 1.00 84.44 181 GLN A O 1
ATOM 1483 N N . PHE A 1 182 ? 10.327 -10.949 9.913 1.00 89.44 182 PHE A N 1
ATOM 1484 C CA . PHE A 1 182 ? 9.281 -10.050 9.428 1.00 89.44 182 PHE A CA 1
ATOM 1485 C C . PHE A 1 182 ? 8.025 -10.073 10.302 1.00 89.44 182 PHE A C 1
ATOM 1487 O O . PHE A 1 182 ? 7.423 -9.027 10.518 1.00 89.44 182 PHE A O 1
ATOM 1494 N N . SER A 1 183 ? 7.657 -11.228 10.860 1.00 89.44 183 SER A N 1
ATOM 1495 C CA . SER A 1 183 ? 6.519 -11.362 11.766 1.00 89.44 183 SER A CA 1
ATOM 1496 C C . SER A 1 183 ? 6.762 -10.597 13.060 1.00 89.44 183 SER A C 1
ATOM 1498 O O . SER A 1 183 ? 5.864 -9.917 13.533 1.00 89.44 183 SER A O 1
ATOM 1500 N N . LEU A 1 184 ? 7.977 -10.638 13.619 1.00 90.19 184 LEU A N 1
ATOM 1501 C CA . LEU A 1 184 ? 8.309 -9.844 14.806 1.00 90.19 184 LEU A CA 1
ATOM 1502 C C . LEU A 1 184 ? 8.212 -8.340 14.531 1.00 90.19 184 LEU A C 1
ATOM 1504 O O . LEU A 1 184 ? 7.661 -7.603 15.348 1.00 90.19 184 LEU A O 1
ATOM 1508 N N . THR A 1 185 ? 8.720 -7.888 13.381 1.00 92.62 185 THR A N 1
ATOM 1509 C CA . THR A 1 185 ? 8.581 -6.492 12.950 1.00 92.62 185 THR A CA 1
ATOM 1510 C C . THR A 1 185 ? 7.112 -6.104 12.803 1.00 92.62 185 THR A C 1
ATOM 1512 O O . THR A 1 185 ? 6.701 -5.081 13.345 1.00 92.62 185 THR A O 1
ATOM 1515 N N . LEU A 1 186 ? 6.310 -6.940 12.139 1.00 93.88 186 LEU A N 1
ATOM 1516 C CA . LEU A 1 186 ? 4.881 -6.707 11.951 1.00 93.88 186 LEU A CA 1
ATOM 1517 C C . LEU A 1 186 ? 4.129 -6.618 13.283 1.00 93.88 186 LEU A C 1
ATOM 1519 O O . LEU A 1 186 ? 3.383 -5.668 13.495 1.00 93.88 186 LEU A O 1
ATOM 1523 N N . GLU A 1 187 ? 4.351 -7.551 14.208 1.00 92.31 187 GLU A N 1
ATOM 1524 C CA . GLU A 1 187 ? 3.689 -7.528 15.518 1.00 92.31 187 GLU A CA 1
ATOM 1525 C C . GLU A 1 187 ? 4.084 -6.288 16.343 1.00 92.31 187 GLU A C 1
ATOM 1527 O O . GLU A 1 187 ? 3.258 -5.743 17.078 1.00 92.31 187 GLU A O 1
ATOM 1532 N N . SER A 1 188 ? 5.318 -5.782 16.192 1.00 94.81 188 SER A N 1
ATOM 1533 C CA . SER A 1 188 ? 5.714 -4.490 16.775 1.00 94.81 188 SER A CA 1
ATOM 1534 C C . SER A 1 188 ? 4.912 -3.337 16.173 1.00 94.81 188 SER A C 1
ATOM 1536 O O . SER A 1 188 ? 4.350 -2.532 16.912 1.00 94.81 188 SER A O 1
ATOM 1538 N N . MET A 1 189 ? 4.806 -3.285 14.841 1.00 94.19 189 MET A N 1
ATOM 1539 C CA . MET A 1 189 ? 4.047 -2.247 14.135 1.00 94.19 189 MET A CA 1
ATOM 1540 C C . MET A 1 189 ? 2.560 -2.272 14.503 1.00 94.19 189 MET A C 1
ATOM 1542 O O . MET A 1 189 ? 1.965 -1.218 14.721 1.00 94.19 189 MET A O 1
ATOM 1546 N N . ILE A 1 190 ? 1.962 -3.462 14.613 1.00 93.00 190 ILE A N 1
ATOM 1547 C CA . ILE A 1 190 ? 0.566 -3.628 15.034 1.00 93.00 190 ILE A CA 1
ATOM 1548 C C . ILE A 1 190 ? 0.383 -3.107 16.454 1.00 93.00 190 ILE A C 1
ATOM 1550 O O . ILE A 1 190 ? -0.516 -2.304 16.686 1.00 93.00 190 ILE A O 1
ATOM 1554 N N . ARG A 1 191 ? 1.259 -3.483 17.392 1.00 95.38 191 ARG A N 1
ATOM 1555 C CA . ARG A 1 191 ? 1.177 -2.993 18.773 1.00 95.38 191 ARG A CA 1
ATOM 1556 C C . ARG A 1 191 ? 1.288 -1.471 18.845 1.00 95.38 191 ARG A C 1
ATOM 1558 O O . ARG A 1 191 ? 0.510 -0.833 19.548 1.00 95.38 191 ARG A O 1
ATOM 1565 N N . GLU A 1 192 ? 2.229 -0.881 18.116 1.00 96.06 192 GLU A N 1
ATOM 1566 C CA . GLU A 1 192 ? 2.387 0.574 18.052 1.00 96.06 192 GLU A CA 1
ATOM 1567 C C . GLU A 1 192 ? 1.132 1.255 17.484 1.00 96.06 192 GLU A C 1
ATOM 1569 O O . GLU A 1 192 ? 0.660 2.249 18.045 1.00 96.06 192 GLU A O 1
ATOM 1574 N N . ALA A 1 193 ? 0.546 0.692 16.423 1.00 93.56 193 ALA A N 1
ATOM 1575 C CA . ALA A 1 193 ? -0.694 1.183 15.829 1.00 93.56 193 ALA A CA 1
ATOM 1576 C C . ALA A 1 193 ? -1.890 1.053 16.788 1.00 93.56 193 ALA A C 1
ATOM 1578 O O . ALA A 1 193 ? -2.670 1.996 16.926 1.00 93.56 193 ALA A O 1
ATOM 1579 N N . GLU A 1 194 ? -2.020 -0.069 17.499 1.00 93.56 194 GLU A N 1
ATOM 1580 C CA . GLU A 1 194 ? -3.053 -0.288 18.515 1.00 93.56 194 GLU A CA 1
ATOM 1581 C C . GLU A 1 194 ? -2.916 0.689 19.685 1.00 93.56 194 GLU A C 1
ATOM 1583 O O . GLU A 1 194 ? -3.909 1.258 20.143 1.00 93.56 194 GLU A O 1
ATOM 1588 N N . GLU A 1 195 ? -1.695 0.938 20.160 1.00 95.75 195 GLU A N 1
ATOM 1589 C CA . GLU A 1 195 ? -1.437 1.912 21.217 1.00 95.75 195 GLU A CA 1
ATOM 1590 C C . GLU A 1 195 ? -1.748 3.344 20.774 1.00 95.75 195 GLU A C 1
ATOM 1592 O O . GLU A 1 195 ? -2.320 4.120 21.548 1.00 95.75 195 GLU A O 1
ATOM 1597 N N . ALA A 1 196 ? -1.372 3.708 19.547 1.00 95.75 196 ALA A N 1
ATOM 1598 C CA . ALA A 1 196 ? -1.697 5.003 18.963 1.00 95.75 196 ALA A CA 1
ATOM 1599 C C . ALA A 1 196 ? -3.216 5.167 18.819 1.00 95.75 196 ALA A C 1
ATOM 1601 O O . ALA A 1 196 ? -3.777 6.166 19.278 1.00 95.75 196 ALA A O 1
ATOM 1602 N N . TYR A 1 197 ? -3.900 4.152 18.284 1.00 93.81 197 TYR A N 1
ATOM 1603 C CA . TYR A 1 197 ? -5.354 4.133 18.171 1.00 93.81 197 TYR A CA 1
ATOM 1604 C C . TYR A 1 197 ? -6.025 4.226 19.543 1.00 93.81 197 TYR A C 1
ATOM 1606 O O . TYR A 1 197 ? -6.935 5.031 19.731 1.00 93.81 197 TYR A O 1
ATOM 1614 N N . ALA A 1 198 ? -5.528 3.509 20.550 1.00 94.00 198 ALA A N 1
ATOM 1615 C CA . ALA A 1 198 ? -6.051 3.577 21.909 1.00 94.00 198 ALA A CA 1
ATOM 1616 C C . ALA A 1 198 ? -5.893 4.968 22.549 1.00 94.00 198 ALA A C 1
ATOM 1618 O O . ALA A 1 198 ? -6.650 5.313 23.458 1.00 94.00 198 ALA A O 1
ATOM 1619 N N . LYS A 1 199 ? -4.932 5.783 22.104 1.00 94.12 199 LYS A N 1
ATOM 1620 C CA . LYS A 1 199 ? -4.733 7.171 22.563 1.00 94.12 199 LYS A CA 1
ATOM 1621 C C . LYS A 1 199 ? -5.525 8.194 21.737 1.00 94.12 199 LYS A C 1
ATOM 1623 O O . LYS A 1 199 ? -5.648 9.335 22.180 1.00 94.12 199 LYS A O 1
ATOM 1628 N N . SER A 1 200 ? -6.071 7.797 20.587 1.00 94.38 200 SER A N 1
ATOM 1629 C CA . SER A 1 200 ? -6.818 8.677 19.680 1.00 94.38 200 SER A CA 1
ATOM 1630 C C . SER A 1 200 ? -8.080 9.260 20.318 1.00 94.38 200 SER A C 1
ATOM 1632 O O . SER A 1 200 ? -8.715 8.650 21.188 1.00 94.38 200 SER A O 1
ATOM 1634 N N . THR A 1 201 ? -8.469 10.451 19.867 1.00 92.62 201 THR A N 1
ATOM 1635 C CA . THR A 1 201 ? -9.695 11.117 20.316 1.00 92.62 201 THR A CA 1
ATOM 1636 C C . THR A 1 201 ? -10.929 10.281 20.008 1.00 92.62 201 THR A C 1
ATOM 1638 O O . THR A 1 201 ? -11.816 10.157 20.852 1.00 92.62 201 THR A O 1
ATOM 1641 N N . GLU A 1 202 ? -10.954 9.647 18.843 1.00 90.12 202 GLU A N 1
ATOM 1642 C CA . GLU A 1 202 ? -12.053 8.837 18.326 1.00 90.12 202 GLU A CA 1
ATOM 1643 C C . GLU A 1 202 ? -12.282 7.625 19.232 1.00 90.12 202 GLU A C 1
ATOM 1645 O O . GLU A 1 202 ? -13.399 7.393 19.706 1.00 90.12 202 GLU A O 1
ATOM 1650 N N . TYR A 1 203 ? -11.210 6.895 19.556 1.00 93.12 203 TYR A N 1
ATOM 1651 C CA . TYR A 1 203 ? -11.294 5.748 20.452 1.00 93.12 203 TYR A CA 1
ATOM 1652 C C . TYR A 1 203 ? -11.726 6.157 21.862 1.00 93.12 203 TYR A C 1
ATOM 1654 O O . TYR A 1 203 ? -12.584 5.504 22.462 1.00 93.12 203 TYR A O 1
ATOM 1662 N N . GLN A 1 204 ? -11.188 7.258 22.400 1.00 94.56 204 GLN A N 1
ATOM 1663 C CA . GLN A 1 204 ? -11.589 7.747 23.723 1.00 94.56 204 GLN A CA 1
ATOM 1664 C C . GLN A 1 204 ? -13.070 8.148 23.759 1.00 94.56 204 GLN A C 1
ATOM 1666 O O . GLN A 1 204 ? -13.758 7.841 24.736 1.00 94.56 204 GLN A O 1
ATOM 1671 N N . MET A 1 205 ? -13.593 8.765 22.693 1.00 92.75 205 MET A N 1
ATOM 1672 C CA . MET A 1 205 ? -15.018 9.084 22.578 1.00 92.75 205 MET A CA 1
ATOM 1673 C C . MET A 1 205 ? -15.883 7.818 22.544 1.00 92.75 205 MET A C 1
ATOM 1675 O O . MET A 1 205 ? -16.842 7.720 23.312 1.00 92.75 205 MET A O 1
ATOM 1679 N N . ILE A 1 206 ? -15.528 6.817 21.733 1.00 93.56 206 ILE A N 1
ATOM 1680 C CA . ILE A 1 206 ? -16.252 5.535 21.670 1.00 93.56 206 ILE A CA 1
ATOM 1681 C C . ILE A 1 206 ? -16.215 4.818 23.028 1.00 93.56 206 ILE A C 1
ATOM 1683 O O . ILE A 1 206 ? -17.245 4.373 23.543 1.00 93.56 206 ILE A O 1
ATOM 1687 N N . LYS A 1 207 ? -15.043 4.758 23.666 1.00 94.69 207 LYS A N 1
ATOM 1688 C CA . LYS A 1 207 ? -14.869 4.172 24.999 1.00 94.69 207 LYS A CA 1
ATOM 1689 C C . LYS A 1 207 ? -15.747 4.871 26.038 1.00 94.69 207 LYS A C 1
ATOM 1691 O O . LYS A 1 207 ? -16.389 4.208 26.855 1.00 94.69 207 LYS A O 1
ATOM 1696 N N . GLN A 1 208 ? -15.809 6.201 26.006 1.00 94.94 208 GLN A N 1
ATOM 1697 C CA . GLN A 1 208 ? -16.647 6.983 26.911 1.00 94.94 208 GLN A CA 1
ATOM 1698 C C . GLN A 1 208 ? -18.145 6.760 26.649 1.00 94.94 208 GLN A C 1
ATOM 1700 O O . GLN A 1 208 ? -18.925 6.661 27.597 1.00 94.94 208 GLN A O 1
ATOM 1705 N N . LEU A 1 209 ? -18.543 6.601 25.386 1.00 95.06 209 LEU A N 1
ATOM 1706 C CA . LEU A 1 209 ? -19.912 6.283 24.983 1.00 95.06 209 LEU A CA 1
ATOM 1707 C C . LEU A 1 209 ? -20.374 4.936 25.560 1.00 95.06 209 LEU A C 1
ATOM 1709 O O . LEU A 1 209 ? -21.458 4.859 26.148 1.00 95.06 209 LEU A O 1
ATOM 1713 N N . PHE A 1 210 ? -19.532 3.897 25.501 1.00 94.50 210 PHE A N 1
ATOM 1714 C CA . PHE A 1 210 ? -19.817 2.613 26.154 1.00 94.50 210 PHE A CA 1
ATOM 1715 C C . PHE A 1 210 ? -19.964 2.743 27.675 1.00 94.50 210 PHE A C 1
ATOM 1717 O O . PHE A 1 210 ? -20.853 2.117 28.259 1.00 94.50 210 PHE A O 1
ATOM 1724 N N . ARG A 1 211 ? -19.149 3.588 28.325 1.00 95.94 211 ARG A N 1
ATOM 1725 C CA . ARG A 1 211 ? -19.279 3.863 29.767 1.00 95.94 211 ARG A CA 1
ATOM 1726 C C . ARG A 1 211 ? -20.604 4.537 30.101 1.00 95.94 211 ARG A C 1
ATOM 1728 O O . ARG A 1 211 ? -21.299 4.060 30.988 1.00 95.94 211 ARG A O 1
ATOM 1735 N N . TYR A 1 212 ? -20.995 5.582 29.370 1.00 96.44 212 TYR A N 1
ATOM 1736 C CA . TYR A 1 212 ? -22.278 6.253 29.606 1.00 96.44 212 TYR A CA 1
ATOM 1737 C C . TYR A 1 212 ? -23.471 5.314 29.435 1.00 96.44 212 TYR A C 1
ATOM 1739 O O . TYR A 1 212 ? -24.406 5.372 30.231 1.00 96.44 212 TYR A O 1
ATOM 1747 N N . ARG A 1 213 ? -23.421 4.413 28.444 1.00 94.25 213 ARG A N 1
ATOM 1748 C CA . ARG A 1 213 ? -24.451 3.385 28.256 1.00 94.25 213 ARG A CA 1
ATOM 1749 C C . ARG A 1 213 ? -24.525 2.431 29.446 1.00 94.25 213 ARG A C 1
ATOM 1751 O O . ARG A 1 213 ? -25.619 2.146 29.922 1.00 94.25 213 ARG A O 1
ATOM 1758 N N . ARG A 1 214 ? -23.376 1.942 29.919 1.00 96.31 214 ARG A N 1
ATOM 1759 C CA . ARG A 1 214 ? -23.290 1.018 31.058 1.00 96.31 214 ARG A CA 1
ATOM 1760 C C . ARG A 1 214 ? -23.765 1.663 32.360 1.00 96.31 214 ARG A C 1
ATOM 1762 O O . ARG A 1 214 ? -24.475 1.028 33.128 1.00 96.31 214 ARG A O 1
ATOM 1769 N N . ASP A 1 215 ? -23.389 2.917 32.585 1.00 96.19 215 ASP A N 1
ATOM 1770 C CA . ASP A 1 215 ? -23.652 3.639 33.831 1.00 96.19 215 ASP A CA 1
ATOM 1771 C C . ASP A 1 215 ? -25.054 4.307 33.836 1.00 96.19 215 ASP A C 1
ATOM 1773 O O . ASP A 1 215 ? -25.411 5.003 34.784 1.00 96.19 215 ASP A O 1
ATOM 1777 N N . GLY A 1 216 ? -25.867 4.112 32.785 1.00 94.62 216 GLY A N 1
ATOM 1778 C CA . GLY A 1 216 ? -27.236 4.643 32.685 1.00 94.62 216 GLY A CA 1
ATOM 1779 C C . GLY A 1 216 ? -27.320 6.160 32.469 1.00 94.62 216 GLY A C 1
ATOM 1780 O O . GLY A 1 216 ? -28.359 6.776 32.706 1.00 94.62 216 GLY A O 1
ATOM 1781 N N . LEU A 1 217 ? -26.232 6.789 32.017 1.00 95.69 217 LEU A N 1
ATOM 1782 C CA . LEU A 1 217 ? -26.093 8.240 31.870 1.00 95.69 217 LEU A CA 1
ATOM 1783 C C . LEU A 1 217 ? -26.666 8.727 30.529 1.00 95.69 217 LEU A C 1
ATOM 1785 O O . LEU A 1 217 ? -25.967 9.281 29.679 1.00 95.69 217 LEU A O 1
ATOM 1789 N N . THR A 1 218 ? -27.973 8.542 30.349 1.00 94.25 218 THR A N 1
ATOM 1790 C CA . THR A 1 218 ? -28.691 8.714 29.075 1.00 94.25 218 THR A CA 1
ATOM 1791 C C . THR A 1 218 ? -28.488 10.083 28.417 1.00 94.25 218 THR A C 1
ATOM 1793 O O . THR A 1 218 ? -28.267 10.159 27.212 1.00 94.25 218 THR A O 1
ATOM 1796 N N . LYS A 1 219 ? -28.505 11.181 29.188 1.00 95.38 219 LYS A N 1
ATOM 1797 C CA . LYS A 1 219 ? -28.304 12.537 28.634 1.00 95.38 219 LYS A CA 1
ATOM 1798 C C . LYS A 1 219 ? -26.904 12.721 28.036 1.00 95.38 219 LYS A C 1
ATOM 1800 O O . LYS A 1 219 ? -26.769 13.274 26.951 1.00 95.38 219 LYS A O 1
ATOM 1805 N N . GLN A 1 220 ? -25.875 12.251 28.739 1.00 95.19 220 GLN A N 1
ATOM 1806 C CA . GLN A 1 220 ? -24.476 12.371 28.312 1.00 95.19 220 GLN A CA 1
ATOM 1807 C C . GLN A 1 220 ? -24.179 11.437 27.137 1.00 95.19 220 GLN A C 1
ATOM 1809 O O . GLN A 1 220 ? -23.470 11.820 26.212 1.00 95.19 220 GLN A O 1
ATOM 1814 N N . TYR A 1 221 ? -24.785 10.246 27.146 1.00 95.31 221 TYR A N 1
ATOM 1815 C CA . TYR A 1 221 ? -24.743 9.309 26.031 1.00 95.31 221 TYR A CA 1
ATOM 1816 C C . TYR A 1 221 ? -25.248 9.952 24.732 1.00 95.31 221 TYR A C 1
ATOM 1818 O O . TYR A 1 221 ? -24.502 10.010 23.758 1.00 95.31 221 TYR A O 1
ATOM 1826 N N . TYR A 1 222 ? -26.475 10.488 24.723 1.00 96.06 222 TYR A N 1
ATOM 1827 C CA . TYR A 1 222 ? -27.045 11.085 23.510 1.00 96.06 222 TYR A CA 1
ATOM 1828 C C . TYR A 1 222 ? -26.296 12.341 23.060 1.00 96.06 222 TYR A C 1
ATOM 1830 O O . TYR A 1 222 ? -26.035 12.487 21.870 1.00 96.06 222 TYR A O 1
ATOM 1838 N N . ALA A 1 223 ? -25.862 13.195 23.993 1.00 95.69 223 ALA A N 1
ATOM 1839 C CA . ALA A 1 223 ? -25.050 14.363 23.653 1.00 95.69 223 ALA A CA 1
ATOM 1840 C C . ALA A 1 223 ? -23.730 13.974 22.957 1.00 95.69 223 ALA A C 1
ATOM 1842 O O . ALA A 1 223 ? -23.313 14.623 21.998 1.00 95.69 223 ALA A O 1
ATOM 1843 N N . LEU A 1 224 ? -23.078 12.896 23.411 1.00 94.62 224 LEU A N 1
ATOM 1844 C CA . LEU A 1 224 ? -21.847 12.408 22.792 1.00 94.62 224 LEU A CA 1
ATOM 1845 C C . LEU A 1 224 ? -22.104 11.743 21.431 1.00 94.62 224 LEU A C 1
ATOM 1847 O O . LEU A 1 224 ? -21.336 11.970 20.502 1.00 94.62 224 LEU A O 1
ATOM 1851 N N . VAL A 1 225 ? -23.195 10.982 21.283 1.00 95.06 225 VAL A N 1
ATOM 1852 C CA . VAL A 1 225 ? -23.623 10.418 19.986 1.00 95.06 225 VAL A CA 1
ATOM 1853 C C . VAL A 1 225 ? -23.854 11.524 18.956 1.00 95.06 225 VAL A C 1
ATOM 1855 O O . VAL A 1 225 ? -23.378 11.423 17.825 1.00 95.06 225 VAL A O 1
ATOM 1858 N N . GLU A 1 226 ? -24.555 12.594 19.339 1.00 95.50 226 GLU A N 1
ATOM 1859 C CA . GLU A 1 226 ? -24.804 13.740 18.460 1.00 95.50 226 GLU A CA 1
ATOM 1860 C C . GLU A 1 226 ? -23.511 14.428 18.039 1.00 95.50 226 GLU A C 1
ATOM 1862 O O . GLU A 1 226 ? -23.371 14.792 16.871 1.00 95.50 226 GLU A O 1
ATOM 1867 N N . LYS A 1 227 ? -22.563 14.584 18.971 1.00 94.44 227 LYS A N 1
ATOM 1868 C CA . LYS A 1 227 ? -21.243 15.134 18.669 1.00 94.44 227 LYS A CA 1
ATOM 1869 C C . LYS A 1 227 ? -20.506 14.263 17.651 1.00 94.44 227 LYS A C 1
ATOM 1871 O O . LYS A 1 227 ? -20.167 14.763 16.589 1.00 94.44 227 LYS A O 1
ATOM 1876 N N . ILE A 1 228 ? -20.342 12.966 17.926 1.00 93.50 228 ILE A N 1
ATOM 1877 C CA . ILE A 1 228 ? -19.648 12.034 17.019 1.00 93.50 228 ILE A CA 1
ATOM 1878 C C . ILE A 1 228 ? -20.291 12.060 15.626 1.00 93.50 228 ILE A C 1
ATOM 1880 O O . ILE A 1 228 ? -19.600 12.171 14.618 1.00 93.50 228 ILE A O 1
ATOM 1884 N N . THR A 1 229 ? -21.624 12.020 15.563 1.00 94.31 229 THR A N 1
ATOM 1885 C CA . THR A 1 229 ? -22.359 12.044 14.289 1.00 94.31 229 THR A CA 1
ATOM 1886 C C . THR A 1 229 ? -22.159 13.364 13.541 1.00 94.31 229 THR A C 1
ATOM 1888 O O . THR A 1 229 ? -22.083 13.380 12.313 1.00 94.31 229 THR A O 1
ATOM 1891 N N . ARG A 1 230 ? -22.100 14.493 14.256 1.00 94.94 230 ARG A N 1
ATOM 1892 C CA . ARG A 1 230 ? -21.841 15.808 13.660 1.00 94.94 230 ARG A CA 1
ATOM 1893 C C . ARG A 1 230 ? -20.429 15.886 13.098 1.00 94.94 230 ARG A C 1
ATOM 1895 O O . ARG A 1 230 ? -20.297 16.243 11.932 1.00 94.94 230 ARG A O 1
ATOM 1902 N N . ASP A 1 231 ? -19.438 15.490 13.888 1.00 92.50 231 ASP A N 1
ATOM 1903 C CA . ASP A 1 231 ? -18.026 15.505 13.507 1.00 92.50 231 ASP A CA 1
ATOM 1904 C C . ASP A 1 231 ? -17.812 14.624 12.257 1.00 92.50 231 ASP A C 1
ATOM 1906 O O . ASP A 1 231 ? -17.222 15.067 11.275 1.00 92.50 231 ASP A O 1
ATOM 1910 N N . GLN A 1 232 ? -18.416 13.428 12.213 1.00 91.25 232 GLN A N 1
ATOM 1911 C CA . GLN A 1 232 ? -18.387 12.554 11.030 1.00 91.25 232 GLN A CA 1
ATOM 1912 C C . GLN A 1 232 ? -19.055 13.180 9.796 1.00 91.25 232 GLN A C 1
ATOM 1914 O O . GLN A 1 232 ? -18.539 13.071 8.685 1.00 91.25 232 GLN A O 1
ATOM 1919 N N . ARG A 1 233 ? -20.202 13.853 9.963 1.00 93.25 233 ARG A N 1
ATOM 1920 C CA . ARG A 1 233 ? -20.878 14.551 8.855 1.00 93.25 233 ARG A CA 1
ATOM 1921 C C . ARG A 1 233 ? -20.060 15.729 8.334 1.00 93.25 233 ARG A C 1
ATOM 1923 O O . ARG A 1 233 ? -20.111 16.010 7.141 1.00 93.25 233 ARG A O 1
ATOM 1930 N N . GLU A 1 234 ? -19.366 16.450 9.208 1.00 92.81 234 GLU A N 1
ATOM 1931 C CA . GLU A 1 234 ? -18.484 17.554 8.822 1.00 92.81 234 GLU A CA 1
ATOM 1932 C C . GLU A 1 234 ? -17.264 17.047 8.062 1.00 92.81 234 GLU A C 1
ATOM 1934 O O . GLU A 1 234 ? -17.012 17.546 6.966 1.00 92.81 234 GLU A O 1
ATOM 1939 N N . ALA A 1 235 ? -16.604 16.003 8.567 1.00 87.50 235 ALA A N 1
ATOM 1940 C CA . ALA A 1 235 ? -15.492 15.351 7.882 1.00 87.50 235 ALA A CA 1
ATOM 1941 C C . ALA A 1 235 ? -15.902 14.843 6.489 1.00 87.50 235 ALA A C 1
ATOM 1943 O O . ALA A 1 235 ? -15.224 15.118 5.504 1.00 87.50 235 ALA A O 1
ATOM 1944 N N . TYR A 1 236 ? -17.064 14.189 6.376 1.00 84.62 236 TYR A N 1
ATOM 1945 C CA . TYR A 1 236 ? -17.586 13.743 5.082 1.00 84.62 236 TYR A CA 1
ATOM 1946 C C . TYR A 1 236 ? -17.846 14.911 4.120 1.00 84.62 236 TYR A C 1
ATOM 1948 O O . TYR A 1 236 ? -17.473 14.851 2.952 1.00 84.62 236 TYR A O 1
ATOM 1956 N N . ARG A 1 237 ? -18.460 16.004 4.595 1.00 90.62 237 ARG A N 1
ATOM 1957 C CA . ARG A 1 237 ? -18.697 17.192 3.757 1.00 90.62 237 ARG A CA 1
ATOM 1958 C C . ARG A 1 237 ? -17.399 17.823 3.261 1.00 90.62 237 ARG A C 1
ATOM 1960 O O . ARG A 1 237 ? -17.375 18.281 2.125 1.00 90.62 237 ARG A O 1
ATOM 1967 N N . GLN A 1 238 ? -16.363 17.868 4.097 1.00 86.19 238 GLN A N 1
ATOM 1968 C CA . GLN A 1 238 ? -15.045 18.370 3.706 1.00 86.19 238 GLN A CA 1
ATOM 1969 C C . GLN A 1 238 ? -14.418 17.477 2.636 1.00 86.19 238 GLN A C 1
ATOM 1971 O O . GLN A 1 238 ? -14.059 17.988 1.581 1.00 86.19 238 GLN A O 1
ATOM 1976 N N . ALA A 1 239 ? -14.411 16.158 2.848 1.00 77.06 239 ALA A N 1
ATOM 1977 C CA . ALA A 1 239 ? -13.884 15.199 1.879 1.00 77.06 239 ALA A CA 1
ATOM 1978 C C . ALA A 1 239 ? -14.579 15.311 0.508 1.00 77.06 239 ALA A C 1
ATOM 1980 O O . ALA A 1 239 ? -13.916 15.372 -0.521 1.00 77.06 239 ALA A O 1
ATOM 1981 N N . VAL A 1 240 ? -15.913 15.433 0.481 1.00 79.31 240 VAL A N 1
ATOM 1982 C CA . VAL A 1 240 ? -16.665 15.626 -0.775 1.00 79.31 240 VAL A CA 1
ATOM 1983 C C . VAL A 1 240 ? -16.339 16.969 -1.440 1.00 79.31 240 VAL A C 1
ATOM 1985 O O . VAL A 1 240 ? -16.272 17.054 -2.662 1.00 79.31 240 VAL A O 1
ATOM 1988 N N . GLN A 1 241 ? -16.143 18.043 -0.670 1.00 79.75 241 GLN A N 1
ATOM 1989 C CA . GLN A 1 241 ? -15.774 19.346 -1.236 1.00 79.75 241 GLN A CA 1
ATOM 1990 C C . GLN A 1 241 ? -14.355 19.358 -1.813 1.00 79.75 241 GLN A C 1
ATOM 1992 O O . GLN A 1 241 ? -14.124 20.031 -2.817 1.00 79.75 241 GLN A O 1
ATOM 1997 N N . GLU A 1 242 ? -13.421 18.643 -1.191 1.00 72.50 242 GLU A N 1
ATOM 1998 C CA . GLU A 1 242 ? -12.066 18.451 -1.712 1.00 72.50 242 GLU A CA 1
ATOM 1999 C C . GLU A 1 242 ? -12.084 17.629 -3.003 1.00 72.50 242 GLU A C 1
ATOM 2001 O O . GLU A 1 242 ? -11.475 18.044 -3.985 1.00 72.50 242 GLU A O 1
ATOM 2006 N N . ASP A 1 243 ? -12.875 16.556 -3.059 1.00 65.19 243 ASP A N 1
ATOM 2007 C CA . ASP A 1 243 ? -13.034 15.737 -4.266 1.00 65.19 243 ASP A CA 1
ATOM 2008 C C . ASP A 1 243 ? -13.625 16.536 -5.445 1.00 65.19 243 ASP A C 1
ATOM 2010 O O . ASP A 1 243 ? -13.109 16.501 -6.563 1.00 65.19 243 ASP A O 1
ATOM 2014 N N . VAL A 1 244 ? -14.644 17.370 -5.196 1.00 67.94 244 VAL A N 1
ATOM 2015 C CA . VAL A 1 244 ? -15.215 18.277 -6.215 1.00 67.94 244 VAL A CA 1
ATOM 2016 C C . VAL A 1 244 ? -14.201 19.327 -6.688 1.00 67.94 244 VAL A C 1
ATOM 2018 O O . VAL A 1 244 ? -14.195 19.699 -7.861 1.00 67.94 244 VAL A O 1
ATOM 2021 N N . ARG A 1 245 ? -13.331 19.825 -5.802 1.00 62.84 245 ARG A N 1
ATOM 2022 C CA . ARG A 1 245 ? -12.267 20.769 -6.186 1.00 62.84 245 ARG A CA 1
ATOM 2023 C C . ARG A 1 245 ? -11.187 20.097 -7.026 1.00 62.84 245 ARG A C 1
ATOM 2025 O O . ARG A 1 245 ? -10.749 20.695 -8.004 1.00 62.84 245 ARG A O 1
ATOM 2032 N N . ASN A 1 246 ? -10.808 18.871 -6.681 1.00 56.97 246 ASN A N 1
ATOM 2033 C CA . ASN A 1 246 ? -9.795 18.116 -7.411 1.00 56.97 246 ASN A CA 1
ATOM 2034 C C . ASN A 1 246 ? -10.312 17.656 -8.782 1.00 56.97 246 ASN A C 1
ATOM 2036 O O . ASN A 1 246 ? -9.582 17.723 -9.761 1.00 56.97 246 ASN A O 1
ATOM 2040 N N . THR A 1 247 ? -11.587 17.276 -8.895 1.00 56.28 247 THR A N 1
ATOM 2041 C CA . THR A 1 247 ? -12.212 16.915 -10.183 1.00 56.28 247 THR A CA 1
ATOM 2042 C C . THR A 1 247 ? -12.584 18.121 -11.053 1.00 56.28 247 THR A C 1
ATOM 2044 O O . THR A 1 247 ? -12.636 17.995 -12.273 1.00 56.28 247 THR A O 1
ATOM 2047 N N . GLY A 1 248 ? -12.817 19.299 -10.464 1.00 45.88 248 GLY A N 1
ATOM 2048 C CA . GLY A 1 248 ? -13.090 20.543 -11.195 1.00 45.88 248 GLY A CA 1
ATOM 2049 C C . GLY A 1 248 ? -11.852 21.242 -11.774 1.00 45.88 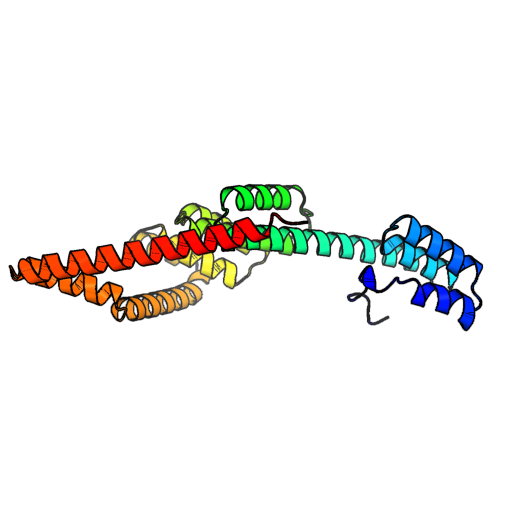248 GLY A C 1
ATOM 2050 O O . GLY A 1 248 ? -12.006 22.135 -12.606 1.00 45.88 248 GLY A O 1
ATOM 2051 N N . ALA A 1 249 ? -10.644 20.853 -11.353 1.00 42.88 249 ALA A N 1
ATOM 2052 C CA . ALA A 1 249 ? -9.383 21.372 -11.888 1.00 42.88 249 ALA A CA 1
ATOM 2053 C C . ALA A 1 249 ? -8.946 20.677 -13.194 1.00 42.88 249 ALA A C 1
ATOM 2055 O O . ALA A 1 249 ? -8.257 21.298 -13.995 1.00 42.88 249 ALA A O 1
ATOM 2056 N N . ASP A 1 250 ? -9.433 19.460 -13.466 1.00 45.59 250 ASP A N 1
ATOM 2057 C CA . ASP A 1 250 ? -9.177 18.706 -14.711 1.00 45.59 250 ASP A CA 1
ATOM 2058 C C . ASP A 1 250 ? -10.083 19.148 -15.885 1.00 45.59 250 ASP A C 1
ATOM 2060 O O . ASP A 1 250 ? -10.163 18.492 -16.923 1.00 45.59 250 ASP A O 1
ATOM 2064 N N . GLY A 1 251 ? -10.822 20.248 -15.714 1.00 39.47 251 GLY A N 1
ATOM 2065 C CA . GLY A 1 251 ? -11.871 20.688 -16.628 1.00 39.47 251 GLY A CA 1
ATOM 2066 C C . GLY A 1 251 ? -11.681 22.076 -17.227 1.00 39.47 251 GLY A C 1
ATOM 2067 O O . GLY A 1 251 ? -12.695 22.676 -17.568 1.00 39.47 251 GLY A O 1
ATOM 2068 N N . ILE A 1 252 ? -10.463 22.625 -17.331 1.00 32.62 252 ILE A N 1
ATOM 2069 C CA . ILE A 1 252 ? -10.203 23.866 -18.088 1.00 32.62 252 ILE A CA 1
ATOM 2070 C C . ILE A 1 252 ? -8.823 23.816 -18.781 1.00 32.62 252 ILE A C 1
ATOM 2072 O O . ILE A 1 252 ? -7.803 24.005 -18.126 1.00 32.62 252 ILE A O 1
ATOM 2076 N N . VAL A 1 253 ? -8.900 23.704 -20.120 1.00 34.41 253 VAL A N 1
ATOM 2077 C CA . VAL A 1 253 ? -7.887 23.854 -21.201 1.00 34.41 253 VAL A CA 1
ATOM 2078 C C . VAL A 1 253 ? -6.934 22.687 -21.430 1.00 34.41 253 VAL A C 1
ATOM 2080 O O . VAL A 1 253 ? -6.017 22.477 -20.615 1.00 34.41 253 VAL A O 1
#

Sequence (253 aa):
MRNRYLIDQDYFDHSLVNWIREECSMGELADRLDDLLYRSGSVVDLCMEILQAVGYNTPEEIEKTRETLTNNTDMDIYEKHLAQADFLVENQKYSQAYAAYEELKQSAPKGDLALQAQILYNEGIMNTRLYDFEEAATCFQSAYEMDHSPRSYLSYLSALRLAMPEKEYVDRVSGDRRAYQFSLTLESMIREAEEAYAKSTEYQMIKQLFRYRRDGLTKQYYALVEKITRDQREAYRQAVQEDVRNTGADGIV